Protein AF-K1UH05-F1 (afdb_monomer_lite)

Radius of gyration: 16.34 Å; chains: 1; bounding box: 40×41×42 Å

Structure (mmCIF, N/CA/C/O backbone):
data_AF-K1UH05-F1
#
_entr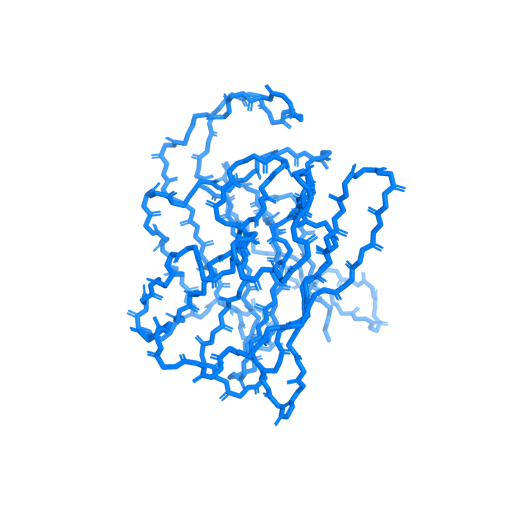y.id   AF-K1UH05-F1
#
loop_
_atom_site.group_PDB
_atom_site.id
_atom_site.type_symbol
_atom_site.label_atom_id
_atom_site.label_alt_id
_atom_site.label_comp_id
_atom_site.label_asym_id
_atom_site.label_entity_id
_atom_site.label_seq_id
_atom_site.pdbx_PDB_ins_code
_atom_site.Cartn_x
_atom_site.Cartn_y
_atom_site.Cartn_z
_atom_site.occupancy
_atom_site.B_iso_or_equiv
_atom_site.auth_seq_id
_atom_site.auth_comp_id
_atom_site.auth_asym_id
_atom_site.auth_atom_id
_atom_site.pdbx_PDB_model_num
ATOM 1 N N . LYS A 1 1 ? -17.523 1.119 8.570 1.00 94.25 1 LYS A N 1
ATOM 2 C CA . LYS A 1 1 ? -16.549 2.231 8.688 1.00 94.25 1 LYS A CA 1
ATOM 3 C C . LYS A 1 1 ? -15.854 2.391 7.352 1.00 94.25 1 LYS A C 1
ATOM 5 O O . LYS A 1 1 ? -15.605 1.377 6.709 1.00 94.25 1 LYS A O 1
ATOM 10 N N . VAL A 1 2 ? -15.580 3.623 6.941 1.00 97.38 2 VAL A N 1
ATOM 11 C CA . VAL A 1 2 ? -14.793 3.919 5.736 1.00 97.38 2 VAL A CA 1
ATOM 12 C C . VAL A 1 2 ? -13.469 4.520 6.182 1.00 97.38 2 VAL A C 1
ATOM 14 O O . VAL A 1 2 ? -13.460 5.431 7.004 1.00 97.38 2 VAL A O 1
ATOM 17 N N . PHE A 1 3 ? -12.367 3.985 5.668 1.00 98.31 3 PHE A N 1
ATOM 18 C CA . PHE A 1 3 ? -11.020 4.483 5.923 1.00 98.31 3 PHE A CA 1
ATOM 19 C C . PHE A 1 3 ? -10.549 5.227 4.684 1.00 98.31 3 PHE A C 1
ATOM 21 O O . PHE A 1 3 ? -10.681 4.706 3.577 1.00 98.31 3 PHE A O 1
ATOM 28 N N . ALA A 1 4 ? -10.013 6.428 4.860 1.00 97.25 4 ALA A N 1
ATOM 29 C CA . ALA A 1 4 ? -9.522 7.221 3.744 1.00 97.25 4 ALA A CA 1
ATOM 30 C C . ALA A 1 4 ? -8.236 7.952 4.112 1.00 97.25 4 ALA A C 1
ATOM 32 O O . ALA A 1 4 ? -8.097 8.493 5.210 1.00 97.25 4 ALA A O 1
ATOM 33 N N . GLY A 1 5 ? -7.310 7.994 3.161 1.00 95.88 5 GLY A N 1
ATOM 34 C CA . GLY A 1 5 ? -6.149 8.859 3.240 1.00 95.88 5 GLY A CA 1
ATOM 35 C C . GLY A 1 5 ? -6.540 10.308 2.951 1.00 95.88 5 GLY A C 1
ATOM 36 O O . GLY A 1 5 ? -7.263 10.581 1.994 1.00 95.88 5 GLY A O 1
ATOM 37 N N . ARG A 1 6 ? -6.072 11.249 3.771 1.00 94.62 6 ARG A N 1
ATOM 38 C CA . ARG A 1 6 ? -6.309 12.686 3.615 1.00 94.62 6 ARG A CA 1
ATOM 39 C C . ARG A 1 6 ? -5.050 13.470 3.974 1.00 94.62 6 ARG A C 1
ATOM 41 O O . ARG A 1 6 ? -4.837 13.807 5.135 1.00 94.62 6 ARG A O 1
ATOM 48 N N . GLY A 1 7 ? -4.237 13.789 2.967 1.00 92.56 7 GLY A N 1
ATOM 49 C CA . GLY A 1 7 ? -3.005 14.558 3.153 1.00 92.56 7 GLY A CA 1
ATOM 50 C C . GLY A 1 7 ? -2.005 13.804 4.027 1.00 92.56 7 GLY A C 1
ATOM 51 O O . GLY A 1 7 ? -1.458 12.795 3.601 1.00 92.56 7 GLY A O 1
ATOM 52 N N . ASN A 1 8 ? -1.789 14.282 5.248 1.00 95.31 8 ASN A N 1
ATOM 53 C CA . ASN A 1 8 ? -0.901 13.693 6.252 1.00 95.31 8 ASN A CA 1
ATOM 54 C C . ASN A 1 8 ? -1.641 12.804 7.275 1.00 95.31 8 ASN A C 1
ATOM 56 O O . ASN A 1 8 ? -1.068 12.424 8.297 1.00 95.31 8 ASN A O 1
ATOM 60 N N . SER A 1 9 ? -2.909 12.469 7.016 1.00 97.81 9 SER A N 1
ATOM 61 C CA . SER A 1 9 ? -3.754 11.728 7.953 1.00 97.81 9 SER A CA 1
ATOM 62 C C . SER A 1 9 ? -4.474 10.540 7.320 1.00 97.81 9 SER A C 1
ATOM 64 O O . SER A 1 9 ? -4.783 10.544 6.130 1.00 97.81 9 SER A O 1
ATOM 66 N N . VAL A 1 10 ? -4.855 9.573 8.152 1.00 98.38 10 VAL A N 1
ATOM 67 C CA . VAL A 1 10 ? -5.954 8.637 7.881 1.00 98.38 10 VAL A CA 1
ATOM 68 C C . VAL A 1 10 ? -7.183 9.110 8.649 1.00 98.38 10 VAL A C 1
ATOM 70 O O . VAL A 1 10 ? -7.112 9.363 9.852 1.00 98.38 10 VAL A O 1
ATOM 73 N N . ILE A 1 11 ? -8.316 9.226 7.963 1.00 98.38 11 ILE A N 1
ATOM 74 C CA . ILE A 1 11 ? -9.614 9.496 8.583 1.00 98.38 11 ILE A CA 1
ATOM 75 C C . ILE A 1 11 ? -10.472 8.237 8.588 1.00 98.38 11 ILE A C 1
ATOM 77 O O . ILE A 1 11 ? -10.423 7.427 7.659 1.00 98.38 11 ILE A O 1
ATOM 81 N N . VAL A 1 12 ? -11.285 8.101 9.632 1.00 98.38 12 VAL A N 1
ATOM 82 C CA . VAL A 1 12 ? -12.304 7.058 9.739 1.00 98.38 12 VAL A CA 1
ATOM 83 C C . VAL A 1 12 ? -13.662 7.727 9.761 1.00 98.38 12 VAL A C 1
ATOM 85 O O . VAL A 1 12 ? -13.923 8.587 10.604 1.00 98.38 12 VAL A O 1
ATOM 88 N N . LEU A 1 13 ? -14.512 7.324 8.827 1.00 98.00 13 LEU A N 1
ATOM 89 C CA . LEU A 1 13 ? -15.871 7.816 8.676 1.00 98.00 13 LEU A CA 1
ATOM 90 C C . LEU A 1 13 ? -16.866 6.763 9.161 1.00 98.00 13 LEU A C 1
ATOM 92 O O . LEU A 1 13 ? -16.708 5.555 8.906 1.00 98.00 13 LEU A O 1
ATOM 96 N N . ASP A 1 14 ? -17.915 7.235 9.820 1.00 97.56 14 ASP A N 1
ATOM 97 C CA . ASP A 1 14 ? -19.138 6.470 9.999 1.00 97.56 14 ASP A CA 1
ATOM 98 C C . ASP A 1 14 ? -20.044 6.666 8.770 1.00 97.56 14 ASP A C 1
ATOM 100 O O . ASP A 1 14 ? -20.583 7.755 8.584 1.00 97.56 14 ASP A O 1
ATOM 104 N N . PRO A 1 15 ? -20.234 5.637 7.925 1.00 96.25 15 PRO A N 1
ATOM 105 C CA . PRO A 1 15 ? -21.044 5.765 6.716 1.00 96.25 15 PRO A CA 1
ATOM 106 C C . PRO A 1 15 ? -22.542 5.954 6.994 1.00 96.25 15 PRO A C 1
ATOM 108 O O . PRO A 1 15 ? -23.286 6.238 6.066 1.00 96.25 15 PRO A O 1
ATOM 111 N N . ALA A 1 16 ? -23.014 5.757 8.231 1.00 97.56 16 ALA A N 1
ATOM 112 C CA . ALA A 1 16 ? -24.410 6.024 8.577 1.00 97.56 16 ALA A CA 1
ATOM 113 C C . ALA A 1 16 ? -24.685 7.518 8.816 1.00 97.56 16 ALA A C 1
ATOM 115 O O . ALA A 1 16 ? -25.831 7.951 8.720 1.00 97.56 16 ALA A O 1
ATOM 116 N N . THR A 1 17 ? -23.651 8.291 9.160 1.00 97.69 17 THR A N 1
ATOM 117 C CA . THR A 1 17 ? -23.771 9.700 9.568 1.00 97.69 17 THR A CA 1
ATOM 118 C C . THR A 1 17 ? -22.903 10.649 8.744 1.00 97.69 17 THR A C 1
ATOM 120 O O . THR A 1 17 ? -22.957 11.857 8.961 1.00 97.69 17 THR A O 1
ATOM 123 N N . ASP A 1 18 ? -22.075 10.113 7.843 1.00 96.38 18 ASP A N 1
ATOM 124 C CA . ASP A 1 18 ? -21.033 10.818 7.087 1.00 96.38 18 ASP A CA 1
ATOM 125 C C . ASP A 1 18 ? -20.018 11.575 7.967 1.00 96.38 18 ASP A C 1
ATOM 127 O O . ASP A 1 18 ? -19.225 12.391 7.489 1.00 96.38 18 ASP A O 1
ATOM 131 N N . ALA A 1 19 ? -20.001 11.290 9.271 1.00 97.94 19 ALA A N 1
ATOM 132 C CA . ALA A 1 19 ? -19.151 11.972 10.229 1.00 97.94 19 ALA A CA 1
ATOM 133 C C . ALA A 1 19 ? -17.748 11.358 10.269 1.00 97.94 19 ALA A C 1
ATOM 135 O O . ALA A 1 19 ? -17.576 10.136 10.297 1.00 97.94 19 ALA A O 1
ATOM 136 N N . VAL A 1 20 ? -16.729 12.217 10.365 1.00 98.06 20 VAL A N 1
ATOM 137 C CA . VAL A 1 20 ? -15.377 11.799 10.758 1.00 98.06 20 VAL A CA 1
ATOM 138 C C . VAL A 1 20 ? -15.404 11.450 12.241 1.00 98.06 20 VAL A C 1
ATOM 140 O O . VAL A 1 20 ? -15.527 12.328 13.090 1.00 98.06 20 VAL A O 1
ATOM 143 N N . ILE A 1 21 ? -15.264 10.164 12.548 1.00 97.75 21 ILE A N 1
ATOM 144 C CA . ILE A 1 21 ? -15.255 9.645 13.922 1.00 97.75 21 ILE A CA 1
ATOM 145 C C . ILE A 1 21 ? -13.840 9.478 14.478 1.00 97.75 21 ILE A C 1
ATOM 147 O O . ILE A 1 21 ? -13.663 9.340 15.687 1.00 97.75 21 ILE A O 1
ATOM 151 N N . LYS A 1 22 ? -12.820 9.486 13.611 1.00 97.69 22 LYS A N 1
ATOM 152 C CA . LYS A 1 22 ? -11.412 9.449 14.018 1.00 97.69 22 LYS A CA 1
ATOM 153 C C . LYS A 1 22 ? -10.508 10.068 12.960 1.00 97.69 22 LYS A C 1
ATOM 155 O O . LYS A 1 22 ? -10.794 10.003 11.766 1.00 97.69 22 LYS A O 1
ATOM 160 N N . THR A 1 23 ? -9.408 10.659 13.407 1.00 98.38 23 THR A N 1
ATOM 161 C CA . THR A 1 23 ? -8.305 11.127 12.563 1.00 98.38 23 THR A CA 1
ATOM 162 C C . THR A 1 23 ? -6.995 10.704 13.217 1.00 98.38 23 THR A C 1
ATOM 164 O O . THR A 1 23 ? -6.792 10.972 14.398 1.00 98.38 23 THR A O 1
ATOM 167 N N . VAL A 1 24 ? -6.127 10.050 12.453 1.00 98.19 24 VAL A N 1
ATOM 168 C CA . VAL A 1 24 ? -4.749 9.722 12.837 1.00 98.19 24 VAL A CA 1
ATOM 169 C C . VAL A 1 24 ? -3.831 10.525 11.928 1.00 98.19 24 VAL A C 1
ATOM 171 O O . VAL A 1 24 ? -3.958 10.417 10.711 1.00 98.19 24 VAL A O 1
ATOM 174 N N . THR A 1 25 ? -2.941 11.338 12.494 1.00 98.31 25 THR A N 1
ATOM 175 C CA . THR A 1 25 ? -2.115 12.296 11.743 1.00 98.31 25 THR A CA 1
ATOM 176 C C . THR A 1 25 ? -0.637 12.057 11.996 1.00 98.31 25 THR A C 1
ATOM 178 O O . THR A 1 25 ? -0.229 11.920 13.146 1.00 98.31 25 THR A O 1
ATOM 181 N N . TYR A 1 26 ? 0.157 12.097 10.927 1.00 97.50 26 TYR A N 1
ATOM 182 C CA . TYR A 1 26 ? 1.614 12.082 10.993 1.00 97.50 26 TYR A CA 1
ATOM 183 C C . TYR A 1 26 ? 2.172 13.292 10.247 1.00 97.50 26 TYR A C 1
ATOM 185 O O . TYR A 1 26 ? 2.177 13.335 9.018 1.00 97.50 26 TYR A O 1
ATOM 193 N N . GLU A 1 27 ? 2.622 14.295 10.999 1.00 95.12 27 GLU A N 1
ATOM 194 C CA . GLU A 1 27 ? 3.099 15.560 10.437 1.00 95.12 27 GLU A CA 1
ATOM 195 C C . GLU A 1 27 ? 4.291 15.389 9.488 1.00 95.12 27 GLU A C 1
ATOM 197 O O . GLU A 1 27 ? 5.105 14.478 9.634 1.00 95.12 27 GLU A O 1
ATOM 202 N N . ASN A 1 28 ? 4.394 16.292 8.508 1.00 93.38 28 ASN A N 1
ATOM 203 C CA . ASN A 1 28 ? 5.441 16.305 7.473 1.00 93.38 28 ASN A CA 1
ATOM 204 C C . ASN A 1 28 ? 5.518 15.040 6.600 1.00 93.38 28 ASN A C 1
ATOM 206 O O . ASN A 1 28 ? 6.521 14.811 5.925 1.00 93.38 28 ASN A O 1
ATOM 210 N N . ARG A 1 29 ? 4.454 14.231 6.586 1.00 94.44 29 ARG A N 1
ATOM 211 C CA . ARG A 1 29 ? 4.305 13.049 5.732 1.00 94.44 29 ARG A CA 1
ATOM 212 C C . ARG A 1 29 ? 3.070 13.174 4.853 1.00 94.44 29 ARG A C 1
ATOM 214 O O . ARG A 1 29 ? 2.202 14.013 5.078 1.00 94.44 29 ARG A O 1
ATOM 221 N N . GLN A 1 30 ? 2.970 12.311 3.853 1.00 94.19 30 GLN A N 1
ATOM 222 C CA . GLN A 1 30 ? 1.757 12.124 3.066 1.00 94.19 30 GLN A CA 1
ATOM 223 C C . GLN A 1 30 ? 1.339 10.664 3.122 1.00 94.19 30 GLN A C 1
ATOM 225 O O . GLN A 1 30 ? 2.163 9.785 2.881 1.00 94.19 30 GLN A O 1
ATOM 230 N N . VAL A 1 31 ? 0.062 10.403 3.384 1.00 96.12 31 VAL A N 1
ATOM 231 C CA . VAL A 1 31 ? -0.511 9.078 3.150 1.00 96.12 31 VAL A CA 1
ATOM 232 C C . VAL A 1 31 ? -0.558 8.840 1.643 1.00 96.12 31 VAL A C 1
ATOM 234 O O . VAL A 1 31 ? -0.986 9.707 0.876 1.00 96.12 31 VAL A O 1
ATOM 237 N N . LYS A 1 32 ? -0.060 7.688 1.207 1.00 94.44 32 LYS A N 1
ATOM 238 C CA . LYS A 1 32 ? 0.016 7.334 -0.210 1.00 94.44 32 LYS A CA 1
ATOM 239 C C . LYS A 1 32 ? -0.947 6.242 -0.586 1.00 94.44 32 LYS A C 1
ATOM 241 O O . LYS A 1 32 ? -1.370 6.235 -1.731 1.00 94.44 32 LYS A O 1
ATOM 246 N N . ASP A 1 33 ? -1.301 5.361 0.340 1.00 96.62 33 ASP A N 1
ATOM 247 C CA . ASP A 1 33 ? -2.295 4.339 0.059 1.00 96.62 33 ASP A CA 1
ATOM 248 C C . ASP A 1 33 ? -2.818 3.648 1.316 1.00 96.62 33 ASP A C 1
ATOM 250 O O . ASP A 1 33 ? -2.230 3.774 2.396 1.00 96.62 33 ASP A O 1
ATOM 254 N N . LEU A 1 34 ? -3.917 2.909 1.155 1.00 97.75 34 LEU A N 1
ATOM 255 C CA . LEU A 1 34 ? -4.491 2.049 2.183 1.00 97.75 34 LEU A CA 1
ATOM 256 C C . LEU A 1 34 ? -4.865 0.687 1.592 1.00 97.75 34 LEU A C 1
ATOM 258 O O . LEU A 1 34 ? -5.482 0.614 0.534 1.00 97.75 34 LEU A O 1
ATOM 262 N N . ALA A 1 35 ? -4.569 -0.390 2.314 1.00 97.69 35 ALA A N 1
ATOM 263 C CA . ALA A 1 35 ? -4.998 -1.739 1.960 1.00 97.69 35 ALA A CA 1
ATOM 264 C C . ALA A 1 35 ? -5.448 -2.502 3.207 1.00 97.69 35 ALA A C 1
ATOM 266 O O . ALA A 1 35 ? -4.905 -2.314 4.294 1.00 97.69 35 ALA A O 1
ATOM 267 N N . LYS A 1 36 ? -6.442 -3.379 3.062 1.00 97.81 36 LYS A N 1
ATOM 268 C CA . LYS A 1 36 ? -6.835 -4.299 4.132 1.00 97.81 36 LYS A CA 1
ATOM 269 C C . LYS A 1 36 ? -5.998 -5.572 4.023 1.00 97.81 36 LYS A C 1
ATOM 271 O O . LYS A 1 36 ? -6.089 -6.249 3.005 1.00 97.81 36 LYS A O 1
ATOM 276 N N . GLY A 1 37 ? -5.207 -5.879 5.047 1.00 97.38 37 GLY A N 1
ATOM 277 C CA . GLY A 1 37 ? -4.398 -7.099 5.098 1.00 97.38 37 GLY A CA 1
ATOM 278 C C . GLY A 1 37 ? -5.239 -8.355 5.326 1.00 97.38 37 GLY A C 1
ATOM 279 O O . GLY A 1 37 ? -6.403 -8.274 5.739 1.00 97.38 37 GLY A O 1
ATOM 280 N N . TYR A 1 38 ? -4.637 -9.528 5.097 1.00 95.12 38 TYR A N 1
ATOM 281 C CA . TYR A 1 38 ? -5.294 -10.827 5.310 1.00 95.12 38 TYR A CA 1
ATOM 282 C C . TYR A 1 38 ? -5.729 -11.027 6.775 1.00 95.12 38 TYR A C 1
ATOM 284 O O . TYR A 1 38 ? -6.701 -11.721 7.062 1.00 95.12 38 TYR A O 1
ATOM 292 N N . ASP A 1 39 ? -5.043 -10.360 7.704 1.00 97.69 39 ASP A N 1
ATOM 293 C CA . ASP A 1 39 ? -5.315 -10.379 9.141 1.00 97.69 39 ASP A CA 1
ATOM 294 C C . ASP A 1 39 ? -6.472 -9.447 9.561 1.00 97.69 39 ASP A C 1
ATOM 296 O O . ASP A 1 39 ? -6.786 -9.310 10.746 1.00 97.69 39 ASP A O 1
ATOM 300 N N . GLY A 1 40 ? -7.108 -8.788 8.589 1.00 97.38 40 GLY A N 1
ATOM 301 C CA . GLY A 1 40 ? -8.253 -7.910 8.781 1.00 97.38 40 GLY A CA 1
ATOM 302 C C . GLY A 1 40 ? -7.916 -6.473 9.179 1.00 97.38 40 GLY A C 1
ATOM 303 O O . GLY A 1 40 ? -8.847 -5.664 9.246 1.00 97.38 40 GLY A O 1
ATOM 304 N N . LYS A 1 41 ? -6.639 -6.139 9.409 1.00 98.56 41 LYS A N 1
ATOM 305 C CA . LYS A 1 41 ? -6.195 -4.773 9.728 1.00 98.56 41 LYS A CA 1
ATOM 306 C C . LYS A 1 41 ? -6.145 -3.898 8.480 1.00 98.56 41 LYS A C 1
ATOM 308 O O . LYS A 1 41 ? -6.045 -4.388 7.355 1.00 98.56 41 LYS A O 1
ATOM 313 N N . ILE A 1 42 ? -6.211 -2.586 8.680 1.00 98.69 42 ILE A N 1
ATOM 314 C CA . ILE A 1 42 ? -6.024 -1.586 7.628 1.00 98.69 42 ILE A CA 1
ATOM 315 C C . ILE A 1 42 ? -4.588 -1.082 7.697 1.00 98.69 42 ILE A C 1
ATOM 317 O O . ILE A 1 42 ? -4.191 -0.484 8.689 1.00 98.69 42 ILE A O 1
ATOM 321 N N . TYR A 1 43 ? -3.822 -1.297 6.640 1.00 98.69 43 TYR A N 1
ATOM 322 C CA . TYR A 1 43 ? -2.458 -0.815 6.500 1.00 98.69 43 TYR A CA 1
ATOM 323 C C . TYR A 1 43 ? -2.472 0.472 5.692 1.00 98.69 43 TYR A C 1
ATOM 325 O O . TYR A 1 43 ? -2.874 0.464 4.531 1.00 98.69 43 TYR A O 1
ATOM 333 N N . ALA A 1 44 ? -2.041 1.568 6.304 1.00 98.56 44 ALA A N 1
ATOM 334 C CA . ALA A 1 44 ? -1.822 2.841 5.640 1.00 98.56 44 ALA A CA 1
ATOM 335 C C . ALA A 1 44 ? -0.323 3.065 5.452 1.00 98.56 44 ALA A C 1
ATOM 337 O O . ALA A 1 44 ? 0.444 2.972 6.413 1.00 98.56 44 ALA A O 1
ATOM 338 N N . ILE A 1 45 ? 0.092 3.370 4.226 1.00 98.31 45 ILE A N 1
ATOM 339 C CA . ILE A 1 45 ? 1.488 3.675 3.914 1.00 98.31 45 ILE A CA 1
ATOM 340 C C . ILE A 1 45 ? 1.675 5.185 3.787 1.00 98.31 45 ILE A C 1
ATOM 342 O O . ILE A 1 45 ? 0.926 5.867 3.083 1.00 98.31 45 ILE A O 1
ATOM 346 N N . PHE A 1 46 ? 2.677 5.708 4.482 1.00 97.56 46 PHE A N 1
ATOM 347 C CA . PHE A 1 46 ? 3.048 7.114 4.492 1.00 97.56 46 PHE A CA 1
ATOM 348 C C . PHE A 1 46 ? 4.442 7.295 3.900 1.00 97.56 46 PHE A C 1
ATOM 350 O O . PHE A 1 46 ? 5.335 6.471 4.111 1.00 97.56 46 PHE A O 1
ATOM 357 N N . THR A 1 47 ? 4.654 8.414 3.209 1.00 95.62 47 THR A N 1
ATOM 358 C CA . THR A 1 47 ? 5.995 8.862 2.816 1.00 95.62 47 THR A CA 1
ATOM 359 C C . THR A 1 47 ? 6.909 8.997 4.035 1.00 95.62 47 THR A C 1
ATOM 361 O O . THR A 1 47 ? 6.447 9.072 5.181 1.00 95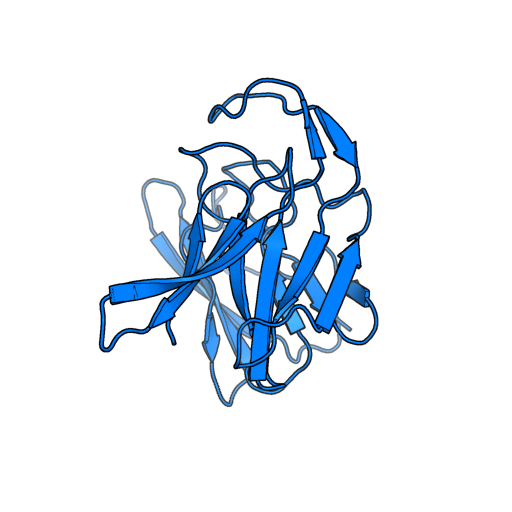.62 47 THR A O 1
ATOM 364 N N . GLY A 1 48 ? 8.214 9.116 3.784 1.00 95.31 48 GLY A N 1
ATOM 365 C CA . GLY A 1 48 ? 9.142 9.661 4.770 1.00 95.31 48 GLY A CA 1
ATOM 366 C C . GLY A 1 48 ? 8.734 11.060 5.225 1.00 95.31 48 GLY A C 1
ATOM 367 O O . GLY A 1 48 ? 7.896 11.698 4.580 1.00 95.31 48 GLY A O 1
ATOM 368 N N . GLU A 1 49 ? 9.317 11.544 6.324 1.00 95.38 49 GLU A N 1
ATOM 369 C CA . GLU A 1 49 ? 9.289 12.991 6.569 1.00 95.38 49 GLU A CA 1
ATOM 370 C C . GLU A 1 49 ? 10.126 13.657 5.486 1.00 95.38 49 GLU A C 1
ATOM 372 O O . GLU A 1 49 ? 11.219 13.175 5.182 1.00 95.38 49 GLU A O 1
ATOM 377 N N . PHE A 1 50 ? 9.621 14.729 4.883 1.00 91.25 50 PHE A N 1
ATOM 378 C CA . PHE A 1 50 ? 10.336 15.413 3.814 1.00 91.25 50 PHE A CA 1
ATOM 379 C C . PHE A 1 50 ? 10.264 16.928 3.930 1.00 91.25 50 PHE A C 1
ATOM 381 O O . PHE A 1 50 ? 9.353 17.506 4.523 1.00 91.25 50 PHE A O 1
ATOM 388 N N . THR A 1 51 ? 11.246 17.566 3.308 1.00 87.94 51 THR A N 1
ATOM 389 C CA . THR A 1 51 ? 11.279 19.005 3.050 1.00 87.94 51 THR A CA 1
ATOM 390 C C . THR A 1 51 ? 11.344 19.247 1.543 1.00 87.94 51 THR A C 1
ATOM 392 O O . THR A 1 51 ? 11.650 18.335 0.770 1.00 87.94 51 THR A O 1
ATOM 395 N N . GLY A 1 52 ? 11.051 20.472 1.110 1.00 78.75 52 GLY A N 1
ATOM 396 C CA . GLY A 1 52 ? 11.033 20.826 -0.310 1.00 78.75 52 GLY A CA 1
ATOM 397 C C . GLY A 1 52 ? 9.649 20.702 -0.948 1.00 78.75 52 GLY A C 1
ATOM 398 O O . GLY A 1 52 ? 8.639 20.502 -0.273 1.00 78.75 52 GLY A O 1
ATOM 399 N N . ASN A 1 53 ? 9.587 20.919 -2.263 1.00 66.19 53 ASN A N 1
ATOM 400 C CA . ASN A 1 53 ? 8.316 21.058 -2.965 1.00 66.19 53 ASN A CA 1
ATOM 401 C C . ASN A 1 53 ? 7.724 19.693 -3.342 1.00 66.19 53 ASN A C 1
ATOM 403 O O . ASN A 1 53 ? 8.401 18.858 -3.930 1.00 66.19 53 ASN A O 1
ATOM 407 N N . SER A 1 54 ? 6.432 19.510 -3.079 1.00 62.25 54 SER A N 1
ATOM 408 C CA . SER A 1 54 ? 5.676 18.283 -3.367 1.00 62.25 54 SER A CA 1
ATOM 409 C C . SER A 1 54 ? 5.025 18.320 -4.766 1.00 62.25 54 SER A C 1
ATOM 411 O O . SER A 1 54 ? 3.863 17.980 -4.955 1.00 62.25 54 SER A O 1
ATOM 413 N N . GLY A 1 55 ? 5.731 18.842 -5.770 1.00 58.53 55 GLY A N 1
ATOM 414 C CA . GLY A 1 55 ? 5.233 18.895 -7.152 1.00 58.53 55 GLY A CA 1
ATOM 415 C C . GLY A 1 55 ? 5.501 17.597 -7.920 1.00 58.53 55 GLY A C 1
ATOM 416 O O . GLY A 1 55 ? 6.369 16.829 -7.524 1.00 58.53 55 GLY A O 1
ATOM 417 N N . MET A 1 56 ? 4.838 17.396 -9.070 1.00 54.47 56 MET A N 1
ATOM 418 C CA . MET A 1 56 ? 5.125 16.282 -10.006 1.00 54.47 56 MET A CA 1
ATOM 419 C C . MET A 1 56 ? 6.609 16.189 -10.419 1.00 54.47 56 MET A C 1
ATOM 421 O O . MET A 1 56 ? 7.063 15.138 -10.850 1.00 54.47 56 MET A O 1
ATOM 425 N N . THR A 1 57 ? 7.348 17.297 -10.311 1.00 56.62 57 THR A N 1
ATOM 426 C CA . THR A 1 57 ? 8.769 17.439 -10.665 1.00 56.62 57 THR A CA 1
ATOM 427 C C . THR A 1 57 ? 9.657 17.768 -9.458 1.00 56.62 57 THR A C 1
ATOM 429 O O . THR A 1 57 ? 10.816 18.145 -9.625 1.00 56.62 57 THR A O 1
ATOM 432 N N . GLY A 1 58 ? 9.106 17.728 -8.241 1.00 57.19 58 GLY A N 1
ATOM 433 C CA . GLY A 1 58 ? 9.784 18.203 -7.040 1.00 57.19 58 GLY A CA 1
ATOM 434 C C . GLY A 1 58 ? 10.802 17.201 -6.504 1.00 57.19 58 GLY A C 1
ATOM 435 O O . GLY A 1 58 ? 10.463 16.051 -6.251 1.00 57.19 58 GLY A O 1
ATOM 436 N N . ALA A 1 59 ? 12.034 17.658 -6.271 1.00 65.25 59 ALA A N 1
ATOM 437 C CA . ALA A 1 59 ? 13.032 16.921 -5.502 1.00 65.25 59 ALA A CA 1
ATOM 438 C C . ALA A 1 59 ? 12.712 17.066 -4.005 1.00 65.25 59 ALA A C 1
ATOM 440 O O . ALA A 1 59 ? 13.170 18.004 -3.349 1.00 65.25 59 ALA A O 1
ATOM 441 N N . ALA A 1 60 ? 11.859 16.188 -3.479 1.00 79.62 60 ALA A N 1
ATOM 442 C CA . ALA A 1 60 ? 11.677 16.074 -2.039 1.00 79.62 60 ALA A CA 1
ATOM 443 C C . ALA A 1 60 ? 12.967 15.525 -1.417 1.00 79.62 60 ALA A C 1
ATOM 445 O O . ALA A 1 60 ? 13.568 14.588 -1.938 1.00 79.62 60 ALA A O 1
ATOM 446 N N . SER A 1 61 ? 13.400 16.108 -0.303 1.00 87.38 61 SER A N 1
ATOM 447 C CA . SER A 1 61 ? 14.508 15.565 0.485 1.00 87.38 61 SER A CA 1
ATOM 448 C C . SER A 1 61 ? 13.941 14.898 1.724 1.00 87.38 61 SER A C 1
ATOM 450 O O . SER A 1 61 ? 13.371 15.580 2.583 1.00 87.38 61 SER A O 1
ATOM 452 N N . PHE A 1 62 ? 14.080 13.576 1.798 1.00 91.56 62 PHE A N 1
ATOM 453 C CA . PHE A 1 62 ? 13.623 12.792 2.936 1.00 91.56 62 PHE A CA 1
ATOM 454 C C . PHE A 1 62 ? 14.582 12.929 4.116 1.00 91.56 62 PHE A C 1
ATOM 456 O O . PHE A 1 62 ? 15.794 12.792 3.982 1.00 91.56 62 PHE A O 1
ATOM 463 N N . THR A 1 63 ? 14.024 13.222 5.285 1.00 93.81 63 THR A N 1
ATOM 464 C CA . THR A 1 63 ? 14.752 13.356 6.554 1.00 93.81 63 THR A CA 1
ATOM 465 C C . THR A 1 63 ? 14.475 12.196 7.502 1.00 93.81 63 THR A C 1
ATOM 467 O O . THR A 1 63 ? 15.230 11.994 8.452 1.00 93.81 63 THR A O 1
ATOM 470 N N . LYS A 1 64 ? 13.405 11.428 7.255 1.00 96.38 64 LYS A N 1
ATOM 471 C CA . LYS A 1 64 ? 13.098 10.175 7.954 1.00 96.38 64 LYS A CA 1
ATOM 472 C C . LYS A 1 64 ? 12.543 9.129 6.991 1.00 96.38 64 LYS A C 1
ATOM 474 O O . LYS A 1 64 ? 11.911 9.516 6.007 1.00 96.38 64 LYS A O 1
ATOM 479 N N . PRO A 1 65 ? 12.678 7.830 7.311 1.00 97.69 65 PRO A N 1
ATOM 480 C CA . PRO A 1 65 ? 12.163 6.760 6.465 1.00 97.69 65 PRO A CA 1
ATOM 481 C C . PRO A 1 65 ? 10.645 6.826 6.291 1.00 97.69 65 PRO A C 1
ATOM 483 O O . PRO A 1 65 ? 9.934 7.317 7.178 1.00 97.69 65 PRO A O 1
ATOM 486 N N . ALA A 1 66 ? 10.145 6.290 5.173 1.00 97.62 66 ALA A N 1
ATOM 487 C CA . ALA A 1 66 ? 8.726 5.988 4.984 1.00 97.62 66 ALA A CA 1
ATOM 488 C C . ALA A 1 66 ? 8.200 5.054 6.082 1.00 97.62 66 ALA A C 1
ATOM 490 O O . ALA A 1 66 ? 8.979 4.408 6.782 1.00 97.62 66 ALA A O 1
ATOM 491 N N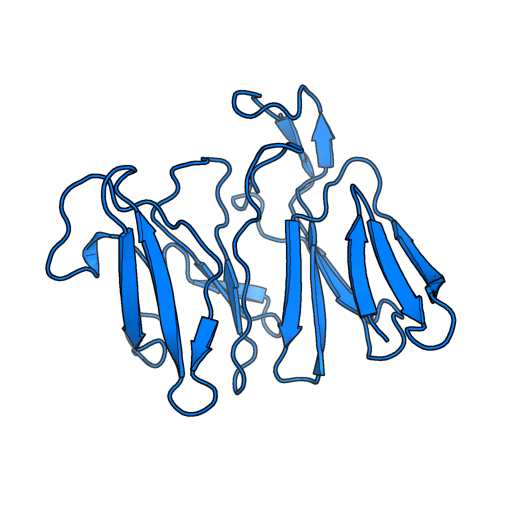 . MET A 1 67 ? 6.882 4.993 6.269 1.00 98.12 67 MET A N 1
ATOM 492 C CA . MET A 1 67 ? 6.307 4.164 7.330 1.00 98.12 67 MET A CA 1
ATOM 493 C C . MET A 1 67 ? 4.995 3.504 6.932 1.00 98.12 67 MET A C 1
ATOM 495 O O . MET A 1 67 ? 4.235 4.030 6.120 1.00 98.12 67 MET A O 1
ATOM 499 N N . ILE A 1 68 ? 4.716 2.370 7.563 1.00 98.56 68 ILE A N 1
ATOM 500 C CA . ILE A 1 68 ? 3.428 1.687 7.521 1.00 98.56 68 ILE A CA 1
ATOM 501 C C . ILE A 1 68 ? 2.794 1.773 8.905 1.00 98.56 68 ILE A C 1
ATOM 503 O O . ILE A 1 68 ? 3.439 1.521 9.924 1.00 98.56 68 ILE A O 1
ATOM 507 N N . VAL A 1 69 ? 1.516 2.127 8.926 1.00 98.69 69 VAL A N 1
ATOM 508 C CA . VAL A 1 69 ? 0.683 2.203 10.125 1.00 98.69 69 VAL A CA 1
ATOM 509 C C . VAL A 1 69 ? -0.434 1.186 9.970 1.00 98.69 69 VAL A C 1
ATOM 511 O O . VAL A 1 69 ? -1.186 1.250 8.996 1.00 98.69 69 VAL A O 1
ATOM 514 N N . ALA A 1 70 ? -0.553 0.255 10.913 1.00 98.69 70 ALA A N 1
ATOM 515 C CA . ALA A 1 70 ? -1.675 -0.672 10.949 1.00 98.69 70 ALA A CA 1
ATOM 516 C C . ALA A 1 70 ? -2.742 -0.150 11.910 1.00 98.69 70 ALA A C 1
ATOM 518 O O . ALA A 1 70 ? -2.456 0.170 13.068 1.00 98.69 70 ALA A O 1
ATOM 519 N N . LEU A 1 71 ? -3.978 -0.099 11.427 1.00 98.69 71 LEU A N 1
ATOM 520 C CA . LEU A 1 71 ? -5.160 0.232 12.200 1.00 98.69 71 LEU A CA 1
ATOM 521 C C . LEU A 1 71 ? -6.045 -1.006 12.346 1.00 98.69 71 LEU A C 1
ATOM 523 O O . LEU A 1 71 ? -6.210 -1.784 11.402 1.00 98.69 71 LEU A O 1
ATOM 527 N N . ASP A 1 72 ? -6.643 -1.186 13.516 1.00 98.00 72 ASP A N 1
ATOM 528 C CA . ASP A 1 72 ? -7.668 -2.208 13.705 1.00 98.00 72 ASP A CA 1
ATOM 529 C C . ASP A 1 72 ? -8.992 -1.825 13.010 1.00 98.00 72 ASP A C 1
ATOM 531 O O . ASP A 1 72 ? -9.153 -0.749 12.425 1.00 98.00 72 ASP A O 1
ATOM 535 N N . ALA A 1 73 ? -9.994 -2.702 13.106 1.00 95.81 73 ALA A N 1
ATOM 536 C CA . ALA A 1 73 ? -11.323 -2.442 12.551 1.00 95.81 73 ALA A CA 1
ATOM 537 C C . ALA A 1 73 ? -12.017 -1.212 13.169 1.00 95.81 73 ALA A C 1
ATOM 539 O O . ALA A 1 73 ? -12.997 -0.714 12.607 1.00 95.81 73 ALA A O 1
ATOM 540 N N . ASN A 1 74 ? -11.540 -0.713 14.314 1.00 95.06 74 ASN A N 1
ATOM 541 C CA . ASN A 1 74 ? -12.045 0.488 14.958 1.00 95.06 74 ASN A CA 1
ATOM 542 C C . ASN A 1 74 ? -11.328 1.773 14.560 1.00 95.06 74 ASN A C 1
ATOM 544 O O . ASN A 1 74 ? -11.875 2.850 14.814 1.00 95.06 74 ASN A O 1
ATOM 548 N N . GLY A 1 75 ? -10.193 1.658 13.877 1.00 96.50 75 GLY A N 1
ATOM 549 C CA . GLY A 1 75 ? -9.314 2.772 13.566 1.00 96.50 75 GLY A CA 1
ATOM 550 C C . GLY A 1 75 ? -8.314 3.085 14.666 1.00 96.50 75 GLY A C 1
ATOM 551 O O . GLY A 1 75 ? -7.714 4.154 14.624 1.00 96.50 75 GLY A O 1
ATOM 552 N N . GLU A 1 76 ? -8.138 2.204 15.648 1.00 98.12 76 GLU A N 1
ATOM 553 C CA . GLU A 1 76 ? -7.048 2.336 16.608 1.00 98.12 76 GLU A CA 1
ATOM 554 C C . GLU A 1 76 ? -5.736 1.916 15.961 1.00 98.12 76 GLU A C 1
ATOM 556 O O . GLU A 1 76 ? -5.667 0.882 15.296 1.00 98.12 76 GLU A O 1
ATOM 561 N N . VAL A 1 77 ? -4.693 2.716 16.168 1.00 98.62 77 VAL A N 1
ATOM 562 C CA . VAL A 1 77 ? -3.340 2.370 15.735 1.00 98.62 77 VAL A CA 1
ATOM 563 C C . VAL A 1 77 ? -2.845 1.215 16.596 1.00 98.62 77 VAL A C 1
ATOM 565 O O . VAL A 1 77 ? -2.763 1.335 17.817 1.00 98.62 77 VAL A O 1
ATOM 568 N N . VAL A 1 78 ? -2.519 0.096 15.954 1.00 98.44 78 VAL A N 1
ATOM 569 C CA . VAL A 1 78 ? -2.017 -1.112 16.626 1.00 98.44 78 VAL A CA 1
ATOM 570 C C . VAL A 1 78 ? -0.554 -1.399 16.311 1.00 98.44 78 VAL A C 1
ATOM 572 O O . VAL A 1 78 ? 0.093 -2.124 17.063 1.00 98.44 78 VAL A O 1
ATOM 575 N N . SER A 1 79 ? -0.010 -0.818 15.239 1.00 98.25 79 SER A N 1
ATOM 576 C CA . SER A 1 79 ? 1.430 -0.826 14.984 1.00 98.25 79 SER A CA 1
ATOM 577 C C . SER A 1 79 ? 1.864 0.338 14.102 1.00 98.25 79 SER A C 1
ATOM 579 O O . SER A 1 79 ? 1.136 0.775 13.211 1.00 98.25 79 SER A O 1
ATOM 581 N N . GLU A 1 80 ? 3.100 0.774 14.313 1.00 98.50 80 GLU A N 1
ATOM 582 C CA . GLU A 1 80 ? 3.811 1.736 13.477 1.00 98.50 80 GLU A CA 1
ATOM 583 C C . GLU A 1 80 ? 5.168 1.133 13.127 1.00 98.50 80 GLU A C 1
ATOM 585 O O . GLU A 1 80 ? 5.873 0.613 13.994 1.00 98.50 80 GLU A O 1
ATOM 590 N N . THR A 1 81 ? 5.536 1.142 11.851 1.00 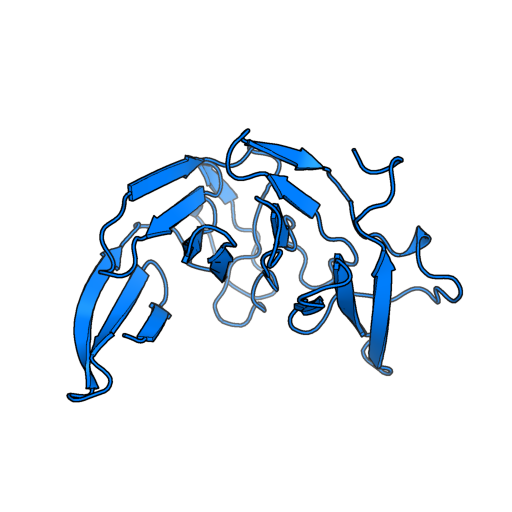98.19 81 THR A N 1
ATOM 591 C CA . THR A 1 81 ? 6.774 0.510 11.392 1.00 98.19 81 THR A CA 1
ATOM 592 C C . THR A 1 81 ? 7.445 1.387 10.356 1.00 98.19 81 THR A C 1
ATOM 594 O O . THR A 1 81 ? 6.871 1.670 9.306 1.00 98.19 81 THR A O 1
ATOM 597 N N . ASN A 1 82 ? 8.674 1.812 10.650 1.00 98.38 82 ASN A N 1
ATOM 598 C CA . ASN A 1 82 ? 9.518 2.461 9.657 1.00 98.38 82 ASN A CA 1
ATOM 599 C C . ASN A 1 82 ? 9.957 1.427 8.621 1.00 98.38 82 ASN A C 1
ATOM 601 O O . ASN A 1 82 ? 10.373 0.319 8.962 1.00 98.38 82 ASN A O 1
ATOM 605 N N . LEU A 1 83 ? 9.867 1.814 7.359 1.00 98.25 83 LEU A N 1
ATOM 606 C CA . LEU A 1 83 ? 10.394 1.059 6.239 1.00 98.25 83 LEU A CA 1
ATOM 607 C C . LEU A 1 83 ? 11.903 1.317 6.086 1.00 98.25 83 LEU A C 1
ATOM 609 O O . LEU A 1 83 ? 12.406 2.306 6.624 1.00 98.25 83 LEU A O 1
ATOM 613 N N . PRO A 1 84 ? 12.640 0.451 5.367 1.00 97.06 84 PRO A N 1
ATOM 614 C CA . PRO A 1 84 ? 14.038 0.714 5.037 1.00 97.06 84 PRO A CA 1
ATOM 615 C C . PRO A 1 84 ? 14.220 2.059 4.320 1.00 97.06 84 PRO A C 1
ATOM 617 O O . PRO A 1 84 ? 13.368 2.464 3.532 1.00 97.06 84 PRO A O 1
ATOM 620 N N . GLU A 1 85 ? 15.346 2.732 4.567 1.00 94.94 85 GLU A N 1
ATOM 621 C CA . GLU A 1 85 ? 15.649 4.070 4.028 1.00 94.94 85 GLU A CA 1
ATOM 622 C C . GLU A 1 85 ? 15.674 4.127 2.495 1.00 94.94 85 GLU A C 1
ATOM 624 O O . GLU A 1 85 ? 15.429 5.179 1.920 1.00 94.94 85 GLU A O 1
ATOM 629 N N . GLN A 1 86 ? 15.909 2.993 1.828 1.00 93.81 86 GLN A N 1
ATOM 630 C CA . GLN A 1 86 ? 15.869 2.878 0.369 1.00 93.81 86 GLN A CA 1
ATOM 631 C C . GLN A 1 86 ? 14.451 3.038 -0.209 1.00 93.81 86 GLN A C 1
ATOM 633 O O . GLN A 1 86 ? 14.305 3.215 -1.417 1.00 93.81 86 GLN A O 1
ATOM 638 N N . ILE A 1 87 ? 13.406 2.948 0.625 1.00 94.88 87 ILE A N 1
ATOM 639 C CA . ILE A 1 87 ? 12.020 3.174 0.209 1.00 94.88 87 ILE A CA 1
ATOM 640 C C . ILE A 1 87 ? 11.702 4.662 0.311 1.00 94.88 87 ILE A C 1
ATOM 642 O O . ILE A 1 87 ? 11.338 5.184 1.368 1.00 94.88 87 ILE A O 1
ATOM 646 N N . GLU A 1 88 ? 11.758 5.328 -0.834 1.00 92.25 88 GLU A N 1
ATOM 647 C CA . GLU A 1 88 ? 11.443 6.741 -0.972 1.00 92.25 88 GLU A CA 1
ATOM 648 C C . GLU A 1 88 ? 10.179 6.898 -1.816 1.00 92.25 88 GLU A C 1
ATOM 650 O O . GLU A 1 88 ? 10.194 6.780 -3.038 1.00 92.25 88 GLU A O 1
ATOM 655 N N . LEU A 1 89 ? 9.043 7.129 -1.160 1.00 92.62 89 LEU A N 1
ATOM 656 C CA . LEU A 1 89 ? 7.747 7.159 -1.838 1.00 92.62 89 LEU A CA 1
ATOM 657 C C . LEU A 1 89 ? 7.504 8.503 -2.521 1.00 92.62 89 LEU A C 1
ATOM 659 O O . LEU A 1 89 ? 7.689 9.555 -1.912 1.00 92.62 89 LEU A O 1
ATOM 663 N N . ARG A 1 90 ? 6.977 8.472 -3.747 1.00 88.44 90 ARG A N 1
ATOM 664 C CA . ARG A 1 90 ? 6.564 9.666 -4.503 1.00 88.44 90 ARG A CA 1
ATOM 665 C C . ARG A 1 90 ? 5.788 10.669 -3.648 1.00 88.44 90 ARG A C 1
ATOM 667 O O . ARG A 1 90 ? 4.783 10.326 -3.023 1.00 88.44 90 ARG A O 1
ATOM 674 N N . THR A 1 91 ? 6.205 11.931 -3.650 1.00 86.81 91 THR A N 1
ATOM 675 C CA . THR A 1 91 ? 5.504 13.014 -2.943 1.00 86.81 91 THR A CA 1
ATOM 676 C C . THR A 1 91 ? 4.652 13.829 -3.910 1.00 86.81 91 THR A C 1
ATOM 678 O O . THR A 1 91 ? 4.803 13.745 -5.127 1.00 86.81 91 THR A O 1
ATOM 681 N N . GLY A 1 92 ? 3.701 14.580 -3.364 1.00 81.38 92 GLY A N 1
ATOM 682 C CA . GLY A 1 92 ? 2.875 15.512 -4.118 1.00 81.38 92 GLY A CA 1
ATOM 683 C C . GLY A 1 92 ? 1.431 15.116 -4.308 1.00 81.38 92 GLY A C 1
ATOM 684 O O . GLY A 1 92 ? 1.082 13.938 -4.272 1.00 81.38 92 GLY A O 1
ATOM 685 N N . THR A 1 93 ? 0.593 16.139 -4.471 1.00 74.38 93 THR A N 1
ATOM 686 C CA . THR A 1 93 ? -0.867 16.013 -4.590 1.00 74.38 93 THR A CA 1
ATOM 687 C C . THR A 1 93 ? -1.310 15.543 -5.971 1.00 74.38 93 THR A C 1
ATOM 689 O O . THR A 1 93 ? -2.311 14.847 -6.074 1.00 74.38 93 THR A O 1
ATOM 692 N N . ALA A 1 94 ? -0.568 15.907 -7.022 1.00 76.25 94 ALA A N 1
ATOM 693 C CA . ALA A 1 94 ? -0.820 15.464 -8.395 1.00 76.25 94 ALA A CA 1
ATOM 694 C C . ALA A 1 94 ? -0.110 14.143 -8.743 1.00 76.25 94 ALA A C 1
ATOM 696 O O . ALA A 1 94 ? -0.394 13.543 -9.778 1.00 76.25 94 ALA A O 1
ATOM 697 N N . SER A 1 95 ? 0.819 13.696 -7.894 1.00 78.06 95 SER A N 1
ATOM 698 C CA . SER A 1 95 ? 1.502 12.419 -8.075 1.00 78.06 95 SER A CA 1
ATOM 699 C C . SER A 1 95 ? 0.533 11.277 -7.757 1.00 78.06 95 SER A C 1
ATOM 701 O O . SER A 1 95 ? -0.149 11.347 -6.730 1.00 78.06 95 SER A O 1
ATOM 703 N N . PRO A 1 96 ? 0.470 10.215 -8.584 1.00 79.75 96 PRO A N 1
ATOM 704 C CA . PRO A 1 96 ? -0.347 9.047 -8.289 1.00 79.75 96 PRO A CA 1
ATOM 705 C C . PRO A 1 96 ? -0.003 8.444 -6.923 1.00 79.75 96 PRO A C 1
ATOM 707 O O . PRO A 1 96 ? 1.070 8.689 -6.364 1.00 79.75 96 PRO A O 1
ATOM 710 N N . THR A 1 97 ? -0.891 7.603 -6.401 1.00 87.75 97 THR A N 1
ATOM 711 C CA . THR A 1 97 ? -0.581 6.758 -5.243 1.00 87.75 97 THR A CA 1
ATOM 712 C C . THR A 1 97 ? 0.539 5.763 -5.573 1.00 87.75 97 THR A C 1
ATOM 714 O O . THR A 1 97 ? 1.029 5.680 -6.708 1.00 87.75 97 THR A O 1
ATOM 717 N N . VAL A 1 98 ? 0.975 5.009 -4.564 1.00 94.06 98 VAL A N 1
ATOM 718 C CA . VAL A 1 98 ? 1.957 3.918 -4.724 1.00 94.06 98 VAL A CA 1
ATOM 719 C C . VAL A 1 98 ? 1.301 2.595 -5.131 1.00 94.06 98 VAL A C 1
ATOM 721 O O . VAL A 1 98 ? 1.976 1.568 -5.184 1.00 94.06 98 VAL A O 1
ATOM 724 N N . GLN A 1 99 ? -0.001 2.649 -5.443 1.00 94.44 99 GLN A N 1
ATOM 725 C CA . GLN A 1 99 ? -0.797 1.583 -6.053 1.00 94.44 99 GLN A CA 1
ATOM 726 C C . GLN A 1 99 ? -0.795 0.312 -5.203 1.00 94.44 99 GLN A C 1
ATOM 728 O O . GLN A 1 99 ? -0.706 -0.804 -5.713 1.00 94.44 99 GLN A O 1
ATOM 733 N N . MET A 1 100 ? -0.861 0.504 -3.887 1.00 97.19 100 MET A N 1
ATOM 734 C CA . MET A 1 100 ? -0.708 -0.559 -2.913 1.00 97.19 100 MET A CA 1
ATOM 735 C C . MET A 1 100 ? -1.883 -1.530 -2.973 1.00 97.19 100 MET A C 1
ATOM 737 O O . MET A 1 100 ? -3.042 -1.126 -3.048 1.00 97.19 100 MET A O 1
ATOM 741 N N . CYS A 1 101 ? -1.589 -2.816 -2.833 1.00 97.19 101 CYS A N 1
ATOM 742 C CA . CYS A 1 101 ? -2.591 -3.830 -2.533 1.00 97.19 101 CYS A CA 1
ATOM 743 C C . CYS A 1 101 ? -2.047 -4.844 -1.524 1.00 97.19 101 CYS A C 1
ATOM 745 O O . CYS A 1 101 ? -0.850 -4.871 -1.234 1.00 97.19 101 CYS A O 1
ATOM 747 N N . ALA A 1 102 ? -2.935 -5.664 -0.971 1.00 97.12 102 ALA A N 1
ATOM 748 C CA . ALA A 1 102 ? -2.587 -6.720 -0.031 1.00 97.12 102 ALA A CA 1
ATOM 749 C C . ALA A 1 102 ? -2.960 -8.090 -0.602 1.00 97.12 102 ALA A C 1
ATOM 751 O O . ALA A 1 102 ? -3.936 -8.214 -1.345 1.00 97.12 102 ALA A O 1
ATOM 752 N N . SER A 1 103 ? -2.205 -9.117 -0.218 1.00 95.31 103 SER A N 1
ATOM 753 C CA . SER A 1 103 ? -2.641 -10.502 -0.400 1.00 95.31 103 SER A CA 1
ATOM 754 C C . SER A 1 103 ? -3.873 -10.790 0.465 1.00 95.31 103 SER A C 1
ATOM 756 O O . SER A 1 103 ? -4.014 -10.276 1.577 1.00 95.31 103 SER A O 1
ATOM 758 N N . PHE A 1 104 ? -4.764 -11.638 -0.052 1.00 93.75 104 PHE A N 1
ATOM 759 C CA . PHE A 1 104 ? -5.934 -12.118 0.683 1.00 93.75 104 PHE A CA 1
ATOM 760 C C . PHE A 1 104 ? -5.599 -13.259 1.643 1.00 93.75 104 PHE A C 1
ATOM 762 O O . PHE A 1 104 ? -6.391 -13.541 2.542 1.00 93.75 104 PHE A O 1
ATOM 769 N N . THR A 1 105 ? -4.460 -13.927 1.449 1.00 92.62 105 THR A N 1
ATOM 770 C CA . THR A 1 105 ? -4.127 -15.163 2.169 1.00 92.62 105 THR A CA 1
ATOM 771 C C . THR A 1 105 ? -2.768 -15.135 2.864 1.00 92.62 105 THR A C 1
ATOM 773 O O . THR A 1 105 ? -2.488 -16.028 3.659 1.00 92.62 105 THR A O 1
ATOM 776 N N . GLN A 1 106 ? -1.933 -14.129 2.594 1.00 94.00 106 GLN A N 1
ATOM 777 C CA . GLN A 1 106 ? -0.566 -14.021 3.106 1.00 94.00 106 GLN A CA 1
ATOM 778 C C . GLN A 1 106 ? -0.284 -12.631 3.705 1.00 94.00 106 GLN A C 1
ATOM 780 O O . GLN A 1 106 ? -0.902 -11.652 3.277 1.00 94.00 106 GLN A O 1
ATOM 785 N N . PRO A 1 107 ? 0.694 -12.502 4.627 1.00 96.06 107 PRO A N 1
ATOM 786 C CA . PRO A 1 107 ? 1.137 -11.242 5.251 1.00 96.06 107 PRO A CA 1
ATOM 787 C C . PRO A 1 107 ? 1.850 -10.265 4.302 1.00 96.06 107 PRO A C 1
ATOM 789 O O . PRO A 1 107 ? 2.841 -9.645 4.680 1.00 96.06 107 PRO A O 1
ATOM 792 N N . HIS A 1 108 ? 1.392 -10.124 3.059 1.00 96.06 108 HIS A N 1
ATOM 793 C CA . HIS A 1 108 ? 2.089 -9.379 2.016 1.00 96.06 108 HIS A CA 1
ATOM 794 C C . HIS A 1 108 ? 1.339 -8.124 1.580 1.00 96.06 108 HIS A C 1
ATOM 796 O O . HIS A 1 108 ? 0.148 -8.169 1.268 1.00 96.06 108 HIS A O 1
ATOM 802 N N . LEU A 1 109 ? 2.084 -7.023 1.489 1.00 97.56 109 LEU A N 1
ATOM 803 C CA . LEU A 1 109 ? 1.714 -5.813 0.762 1.00 97.56 109 LEU A CA 1
ATOM 804 C C . LEU A 1 109 ? 2.560 -5.713 -0.505 1.00 97.56 109 LEU A C 1
ATOM 806 O O . LEU A 1 109 ? 3.760 -5.980 -0.470 1.00 97.56 109 LEU A O 1
ATOM 810 N N . TYR A 1 110 ? 1.943 -5.285 -1.598 1.00 97.06 110 TYR A N 1
ATOM 811 C CA . TYR A 1 110 ? 2.609 -4.981 -2.861 1.00 97.06 110 TYR A CA 1
ATOM 812 C C . TYR A 1 110 ? 2.456 -3.496 -3.132 1.00 97.06 110 TYR A C 1
ATOM 814 O O . TYR A 1 110 ? 1.333 -3.002 -3.074 1.00 97.06 110 TYR A O 1
ATOM 822 N N . PHE A 1 111 ? 3.543 -2.780 -3.407 1.00 97.00 111 PHE A N 1
ATOM 823 C CA . PHE A 1 111 ? 3.496 -1.344 -3.702 1.00 97.00 111 PHE A CA 1
ATOM 824 C C . PHE A 1 111 ? 4.739 -0.875 -4.460 1.00 97.00 111 PHE A C 1
ATOM 826 O O . PHE A 1 111 ? 5.782 -1.531 -4.462 1.00 97.00 111 PHE A O 1
ATOM 833 N N . ILE A 1 112 ? 4.637 0.298 -5.080 1.00 95.50 112 ILE A N 1
ATOM 834 C CA . ILE A 1 112 ? 5.778 1.002 -5.667 1.00 95.50 112 ILE A CA 1
ATOM 835 C C . ILE A 1 112 ? 6.543 1.722 -4.559 1.00 95.50 112 ILE A C 1
ATOM 837 O O . ILE A 1 112 ? 6.028 2.657 -3.948 1.00 95.50 112 ILE A O 1
ATOM 841 N N . GLY A 1 113 ? 7.792 1.327 -4.318 1.00 94.06 113 GLY A N 1
ATOM 842 C CA . GLY A 1 113 ? 8.638 1.948 -3.293 1.00 94.06 113 GLY A CA 1
ATOM 843 C C . GLY A 1 113 ? 9.592 3.032 -3.796 1.00 94.06 113 GLY A C 1
ATOM 844 O O . GLY A 1 113 ? 10.587 3.294 -3.128 1.00 94.06 113 GLY A O 1
ATOM 845 N N . LYS A 1 114 ? 9.324 3.617 -4.971 1.00 90.25 114 LYS A N 1
ATOM 846 C CA . LYS A 1 114 ? 10.173 4.628 -5.624 1.00 90.25 114 LYS A CA 1
ATOM 847 C C . LYS A 1 114 ? 9.461 5.975 -5.778 1.00 90.25 114 LYS A C 1
ATOM 849 O O . LYS A 1 114 ? 8.224 6.055 -5.801 1.00 90.25 114 LYS A O 1
ATOM 854 N N . GLN A 1 115 ? 10.258 7.035 -5.922 1.00 87.00 115 GLN A N 1
ATOM 855 C CA . GLN A 1 115 ? 9.756 8.398 -6.097 1.00 87.00 115 GLN A CA 1
ATOM 856 C C . GLN A 1 115 ? 9.229 8.647 -7.511 1.00 87.00 115 GLN A C 1
ATOM 858 O O . GLN A 1 115 ? 8.341 9.479 -7.703 1.00 87.00 115 GLN A O 1
ATOM 863 N N . ASP A 1 116 ? 9.765 7.924 -8.493 1.00 84.94 116 ASP A N 1
ATOM 864 C CA . ASP A 1 116 ? 9.511 8.183 -9.903 1.00 84.94 116 ASP A CA 1
ATOM 865 C C . ASP A 1 116 ? 8.046 7.958 -10.257 1.00 84.94 116 ASP A C 1
ATOM 867 O O . ASP A 1 116 ? 7.468 6.910 -9.958 1.00 84.94 116 ASP A O 1
ATOM 871 N N . PHE A 1 117 ? 7.450 8.924 -10.957 1.00 82.94 117 PHE A N 1
ATOM 872 C CA . PHE A 1 117 ? 6.128 8.759 -11.563 1.00 82.94 117 PHE A CA 1
ATOM 873 C C . PHE A 1 117 ? 6.117 7.557 -12.520 1.00 82.94 117 PHE A C 1
ATOM 875 O O . PHE A 1 117 ? 5.176 6.767 -12.517 1.00 82.94 117 PHE A O 1
ATOM 882 N N . SER A 1 118 ? 7.197 7.397 -13.287 1.00 85.50 118 SER A N 1
ATOM 883 C CA . SER A 1 118 ? 7.389 6.361 -14.302 1.00 85.50 118 SER A CA 1
ATOM 884 C C . SER A 1 118 ? 7.985 5.060 -13.758 1.00 85.50 118 SER A C 1
ATOM 886 O O . SER A 1 118 ? 8.664 4.346 -14.493 1.00 85.50 118 SER A O 1
ATOM 888 N N . ALA A 1 119 ? 7.794 4.758 -12.473 1.00 88.38 119 ALA A N 1
ATOM 889 C CA . ALA A 1 119 ? 8.241 3.485 -11.919 1.00 88.38 119 ALA A CA 1
ATOM 890 C C . ALA A 1 119 ? 7.555 2.314 -12.649 1.00 88.38 119 ALA A C 1
ATOM 892 O O . ALA A 1 119 ? 6.333 2.291 -12.796 1.00 88.38 119 ALA A O 1
ATOM 893 N N . TYR A 1 120 ? 8.350 1.347 -13.097 1.00 88.81 120 TYR A N 1
ATOM 894 C CA . TYR A 1 120 ? 7.915 0.141 -13.818 1.00 88.81 120 TYR A CA 1
ATOM 895 C C . TYR A 1 120 ? 8.056 -1.128 -12.961 1.00 88.81 120 TYR A C 1
ATOM 897 O O . TYR A 1 120 ? 7.986 -2.253 -13.456 1.00 88.81 120 TYR A O 1
ATOM 905 N N . GLU A 1 121 ? 8.268 -0.937 -11.662 1.00 90.69 121 GLU A N 1
ATOM 906 C CA . GLU A 1 121 ? 8.617 -1.984 -10.717 1.00 90.69 121 GLU A CA 1
ATOM 907 C C . GLU A 1 121 ? 7.930 -1.775 -9.365 1.00 90.69 121 GLU A C 1
ATOM 909 O O . GLU A 1 121 ? 7.708 -0.645 -8.914 1.00 90.69 121 GLU A O 1
ATOM 914 N N . ALA A 1 122 ? 7.573 -2.887 -8.729 1.00 94.06 122 ALA A N 1
ATOM 915 C CA . ALA A 1 122 ? 6.917 -2.927 -7.430 1.00 94.06 122 ALA A CA 1
ATOM 916 C C . ALA A 1 122 ? 7.573 -3.982 -6.539 1.00 94.06 122 ALA A C 1
ATOM 918 O O . ALA A 1 122 ? 8.064 -5.006 -7.011 1.00 94.06 122 ALA A O 1
ATOM 919 N N . MET A 1 123 ? 7.557 -3.739 -5.233 1.00 95.12 123 MET A N 1
ATOM 920 C CA . MET A 1 123 ? 8.117 -4.640 -4.227 1.00 95.12 123 MET A CA 1
ATOM 921 C C . MET A 1 123 ? 7.022 -5.403 -3.493 1.00 95.12 123 MET A C 1
ATOM 923 O O . MET A 1 123 ? 5.862 -4.988 -3.481 1.00 95.12 123 MET A O 1
ATOM 927 N N . ARG A 1 124 ? 7.419 -6.489 -2.827 1.00 95.69 124 ARG A N 1
ATOM 928 C CA . ARG A 1 124 ? 6.583 -7.218 -1.870 1.00 95.69 124 ARG A CA 1
ATOM 929 C C . ARG A 1 124 ? 7.154 -7.042 -0.468 1.00 95.69 124 ARG A C 1
ATOM 931 O O . ARG A 1 124 ? 8.316 -7.354 -0.226 1.00 95.69 124 ARG A O 1
ATOM 938 N N . TYR A 1 125 ? 6.337 -6.565 0.460 1.00 96.88 125 TYR A N 1
ATOM 939 C CA . TYR A 1 125 ? 6.694 -6.378 1.862 1.00 96.88 125 TYR A CA 1
ATOM 940 C C . TYR A 1 125 ? 5.907 -7.338 2.744 1.00 96.88 125 TYR A C 1
ATOM 942 O O . TYR A 1 125 ? 4.678 -7.368 2.685 1.00 96.88 125 TYR A O 1
ATOM 950 N N . ASN A 1 126 ? 6.609 -8.098 3.579 1.00 96.44 126 ASN A N 1
ATOM 951 C CA . ASN A 1 126 ? 5.998 -8.939 4.593 1.00 96.44 126 ASN A CA 1
ATOM 952 C C . ASN A 1 126 ? 5.853 -8.155 5.902 1.00 96.44 126 ASN A C 1
ATOM 954 O O . ASN A 1 126 ? 6.847 -7.873 6.571 1.00 96.44 126 ASN A O 1
ATOM 958 N N . TYR A 1 127 ? 4.624 -7.814 6.281 1.00 96.88 127 TYR A N 1
ATOM 959 C CA . TYR A 1 127 ? 4.370 -6.928 7.422 1.00 96.88 127 TYR A CA 1
ATOM 960 C C . TYR A 1 127 ? 4.477 -7.599 8.795 1.00 96.88 127 TYR A C 1
ATOM 962 O O . TYR A 1 127 ? 4.397 -6.914 9.810 1.00 96.88 127 TYR A O 1
ATOM 970 N N . GLU A 1 128 ? 4.660 -8.917 8.853 1.00 95.75 128 GLU A N 1
ATOM 971 C CA . GLU A 1 128 ? 4.917 -9.631 10.110 1.00 95.75 128 GLU A CA 1
ATOM 972 C C . GLU A 1 128 ? 6.410 -9.727 10.410 1.00 95.75 128 GLU A C 1
ATOM 974 O O . GLU A 1 128 ? 6.829 -9.643 11.562 1.00 95.75 128 GLU A O 1
ATOM 979 N N . THR A 1 129 ? 7.221 -9.898 9.366 1.00 95.56 129 THR A N 1
ATOM 980 C CA . THR A 1 129 ? 8.672 -10.104 9.488 1.00 95.56 129 THR A CA 1
ATOM 981 C C . THR A 1 129 ? 9.484 -8.853 9.173 1.00 95.56 129 THR A C 1
ATOM 983 O O . THR A 1 129 ? 10.670 -8.795 9.487 1.00 95.56 129 THR A O 1
ATOM 986 N N . GLY A 1 130 ? 8.879 -7.865 8.511 1.00 94.38 130 GLY A N 1
ATOM 987 C CA . GLY A 1 130 ? 9.568 -6.697 7.974 1.00 94.38 130 GLY A CA 1
ATOM 988 C C . GLY A 1 130 ? 10.416 -6.984 6.730 1.00 94.38 130 GLY A C 1
ATOM 989 O O . GLY A 1 130 ? 11.126 -6.091 6.266 1.00 94.38 130 GLY A O 1
ATOM 990 N N . LYS A 1 131 ? 10.375 -8.207 6.178 1.00 94.94 131 LYS A N 1
ATOM 991 C CA .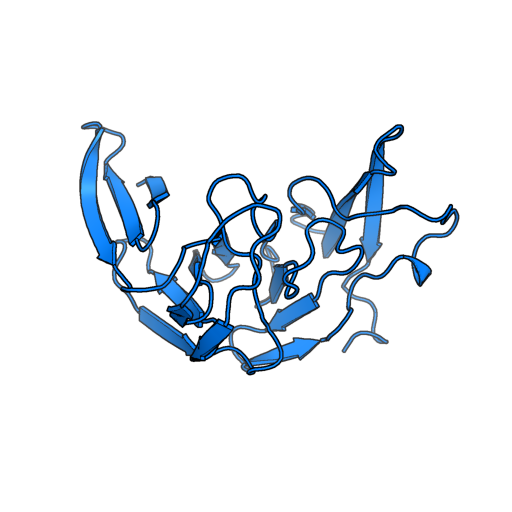 LYS A 1 131 ? 11.162 -8.577 4.994 1.00 94.94 131 LYS A CA 1
ATOM 992 C C . LYS A 1 131 ? 10.645 -7.850 3.752 1.00 94.94 131 LYS A C 1
ATOM 994 O O . LYS A 1 131 ? 9.449 -7.873 3.467 1.00 94.94 131 LYS A O 1
ATOM 999 N N . VAL A 1 132 ? 11.565 -7.275 2.982 1.00 95.00 132 VAL A N 1
ATOM 1000 C CA . VAL A 1 132 ? 11.294 -6.706 1.656 1.00 95.00 132 VAL A CA 1
ATOM 1001 C C . VAL A 1 132 ? 11.875 -7.633 0.592 1.00 95.00 132 VAL A C 1
ATOM 1003 O O . VAL A 1 132 ? 13.069 -7.932 0.613 1.00 95.00 132 VAL A O 1
ATOM 1006 N N . ASN A 1 133 ? 11.044 -8.066 -0.352 1.00 93.00 133 ASN A N 1
ATOM 1007 C CA . ASN A 1 133 ? 11.505 -8.559 -1.642 1.00 93.00 133 ASN A CA 1
ATOM 1008 C C . ASN A 1 133 ? 11.504 -7.372 -2.612 1.00 93.00 133 ASN A C 1
ATOM 1010 O O . ASN A 1 133 ? 10.445 -6.926 -3.065 1.00 93.00 133 ASN A O 1
ATOM 1014 N N . TRP A 1 134 ? 12.695 -6.829 -2.850 1.00 92.00 134 TRP A N 1
ATOM 1015 C CA . TRP A 1 134 ? 12.926 -5.714 -3.767 1.00 92.00 134 TRP A CA 1
ATOM 1016 C C . TRP A 1 134 ? 12.638 -6.132 -5.203 1.00 92.00 134 TRP A C 1
ATOM 1018 O O . TRP A 1 134 ? 12.860 -7.292 -5.546 1.00 92.00 134 TRP A O 1
ATOM 1028 N N . ASP A 1 135 ? 12.132 -5.189 -5.999 1.00 83.88 135 ASP A N 1
ATOM 1029 C CA . ASP A 1 135 ? 11.908 -5.333 -7.442 1.00 83.88 135 ASP A CA 1
ATOM 1030 C C . ASP A 1 135 ? 11.218 -6.669 -7.786 1.00 83.88 135 ASP A C 1
ATOM 1032 O O . ASP A 1 135 ? 11.603 -7.417 -8.678 1.00 83.88 135 ASP A O 1
ATOM 1036 N N . TYR A 1 136 ? 10.197 -6.999 -6.989 1.00 85.38 136 TYR A N 1
ATOM 1037 C CA . TYR A 1 136 ? 9.464 -8.261 -7.045 1.00 85.38 136 TYR A CA 1
ATOM 1038 C C . TYR A 1 136 ? 8.702 -8.415 -8.366 1.00 85.38 136 TYR A C 1
ATOM 1040 O O . TYR A 1 136 ? 8.638 -9.501 -8.945 1.00 85.38 136 TYR A O 1
ATOM 1048 N N . ILE A 1 137 ? 8.135 -7.303 -8.833 1.00 88.50 137 ILE A N 1
ATOM 1049 C CA . ILE A 1 137 ? 7.564 -7.142 -10.164 1.00 88.50 137 ILE A CA 1
ATOM 1050 C C . ILE A 1 137 ? 8.469 -6.195 -10.937 1.00 88.50 137 ILE A C 1
ATOM 1052 O O . ILE A 1 137 ? 8.671 -5.068 -10.493 1.00 88.50 137 ILE A O 1
ATOM 1056 N N . THR A 1 138 ? 8.959 -6.626 -12.096 1.00 83.88 138 THR A N 1
ATOM 1057 C CA . THR A 1 138 ? 9.747 -5.807 -13.027 1.00 83.88 138 THR A CA 1
ATOM 1058 C C . THR A 1 138 ? 9.215 -5.960 -14.449 1.00 83.88 138 THR A C 1
ATOM 1060 O O . THR A 1 138 ? 8.396 -6.839 -14.726 1.00 83.88 138 THR A O 1
ATOM 1063 N N . ALA A 1 139 ? 9.671 -5.098 -15.359 1.00 74.62 139 ALA A N 1
ATOM 1064 C CA . ALA A 1 139 ? 9.381 -5.226 -16.787 1.00 74.62 139 ALA A CA 1
ATOM 1065 C C . ALA A 1 139 ? 10.009 -6.490 -17.410 1.00 74.62 139 ALA A C 1
ATOM 1067 O O . ALA A 1 139 ? 9.442 -7.049 -18.339 1.00 74.62 139 ALA A O 1
ATOM 1068 N N . ASP A 1 140 ? 11.117 -7.000 -16.861 1.00 76.50 140 ASP A N 1
ATOM 1069 C CA . ASP A 1 140 ? 11.788 -8.210 -17.371 1.00 76.50 140 ASP A CA 1
ATOM 1070 C C . ASP A 1 140 ? 10.944 -9.486 -17.214 1.00 76.50 140 ASP A C 1
ATOM 1072 O O . ASP A 1 140 ? 11.206 -10.502 -17.855 1.00 76.50 140 ASP A O 1
ATOM 1076 N N . LEU A 1 141 ? 9.931 -9.451 -16.345 1.00 78.38 141 LEU A N 1
ATOM 1077 C CA . LEU A 1 141 ? 8.967 -10.540 -16.187 1.00 78.38 141 LEU A CA 1
ATOM 1078 C C . LEU A 1 141 ? 7.893 -10.539 -17.280 1.00 78.38 141 LEU A C 1
ATOM 1080 O O . LEU A 1 141 ? 7.114 -11.489 -17.370 1.00 78.38 141 LEU A O 1
ATOM 1084 N N . ASP A 1 142 ? 7.816 -9.479 -18.082 1.00 77.88 142 ASP A N 1
ATOM 1085 C CA . ASP A 1 142 ? 6.825 -9.351 -19.136 1.00 77.88 142 ASP A CA 1
ATOM 1086 C C . ASP A 1 142 ? 7.326 -10.039 -20.401 1.00 77.88 142 ASP A C 1
ATOM 1088 O O . ASP A 1 142 ? 8.368 -9.688 -20.951 1.00 77.88 142 ASP A O 1
ATOM 1092 N N . ALA A 1 143 ? 6.547 -10.999 -20.901 1.00 69.06 143 ALA A N 1
ATOM 1093 C CA . ALA A 1 143 ? 6.887 -11.727 -22.121 1.00 69.06 143 ALA A CA 1
ATOM 1094 C C . ALA A 1 143 ? 7.001 -10.816 -23.363 1.00 69.06 143 ALA A C 1
ATOM 1096 O O . ALA A 1 143 ? 7.745 -11.143 -24.284 1.00 69.06 143 ALA A O 1
ATOM 1097 N N . ASP A 1 144 ? 6.306 -9.672 -23.355 1.00 67.81 144 ASP A N 1
ATOM 1098 C CA . ASP A 1 144 ? 6.150 -8.769 -24.500 1.00 67.81 144 ASP A CA 1
ATOM 1099 C C . ASP A 1 144 ? 6.636 -7.333 -24.202 1.00 67.81 144 ASP A C 1
ATOM 1101 O O . ASP A 1 144 ? 6.089 -6.374 -24.750 1.00 67.81 144 ASP A O 1
ATOM 1105 N N . HIS A 1 145 ? 7.632 -7.150 -23.318 1.00 65.31 145 HIS A N 1
ATOM 1106 C CA . HIS A 1 145 ? 8.050 -5.803 -22.906 1.00 65.31 145 HIS A CA 1
ATOM 1107 C C . HIS A 1 145 ? 8.481 -4.947 -24.115 1.00 65.31 145 HIS A C 1
ATOM 1109 O O . HIS A 1 145 ? 9.372 -5.298 -24.896 1.00 65.31 145 HIS A O 1
ATOM 1115 N N . SER A 1 146 ? 7.862 -3.780 -24.271 1.00 56.75 146 SER A N 1
ATOM 1116 C CA . SER A 1 146 ? 8.238 -2.790 -25.280 1.00 56.75 146 SER A CA 1
ATOM 1117 C C . SER A 1 146 ? 8.432 -1.488 -24.527 1.00 56.75 146 SER A C 1
ATOM 1119 O O . SER A 1 146 ? 7.475 -0.952 -23.984 1.00 56.75 146 SER A O 1
ATOM 1121 N N . GLY A 1 147 ? 9.690 -1.054 -24.391 1.00 55.03 147 GLY A N 1
ATOM 1122 C CA . GLY A 1 147 ? 10.107 -0.038 -23.419 1.00 55.03 147 GLY A CA 1
ATOM 1123 C C . GLY A 1 147 ? 9.082 1.080 -23.188 1.00 55.03 147 GLY A C 1
ATOM 1124 O O . GLY A 1 147 ? 8.605 1.704 -24.133 1.00 55.03 147 GLY A O 1
ATOM 1125 N N . GLY A 1 148 ? 8.765 1.334 -21.918 1.00 62.47 148 GLY A N 1
ATOM 1126 C CA . GLY A 1 148 ? 7.713 2.271 -21.525 1.00 62.47 148 GLY A CA 1
ATOM 1127 C C . GLY A 1 148 ? 6.682 1.706 -20.553 1.00 62.47 148 GLY A C 1
ATOM 1128 O O . GLY A 1 148 ? 5.804 2.465 -20.181 1.00 62.47 148 GLY A O 1
ATOM 1129 N N . ASP A 1 149 ? 6.794 0.447 -20.119 1.00 79.75 149 ASP A N 1
ATOM 1130 C CA . ASP A 1 149 ? 5.809 -0.280 -19.298 1.00 79.75 149 ASP A CA 1
ATOM 1131 C C . ASP A 1 149 ? 5.741 0.176 -17.825 1.00 79.75 149 ASP A C 1
ATOM 1133 O O . ASP A 1 149 ? 5.995 -0.589 -16.889 1.00 79.75 149 ASP A O 1
ATOM 1137 N N . ILE A 1 150 ? 5.399 1.447 -17.603 1.00 88.44 150 ILE A N 1
ATOM 1138 C CA . ILE A 1 150 ? 5.220 1.996 -16.256 1.00 88.44 150 ILE A CA 1
ATOM 1139 C C . ILE A 1 150 ? 4.044 1.310 -15.568 1.00 88.44 150 ILE A C 1
ATOM 1141 O O . ILE A 1 150 ? 3.037 0.994 -16.207 1.00 88.44 150 ILE A O 1
ATOM 1145 N N . ILE A 1 151 ? 4.129 1.131 -14.252 1.00 90.69 151 ILE A N 1
ATOM 1146 C CA . ILE A 1 151 ? 2.985 0.655 -13.481 1.00 90.69 151 ILE A CA 1
ATOM 1147 C C . ILE A 1 151 ? 2.008 1.823 -13.311 1.00 90.69 151 ILE A C 1
ATOM 1149 O O . ILE A 1 151 ? 2.320 2.873 -12.731 1.00 90.69 151 ILE A O 1
ATOM 1153 N N . TYR A 1 152 ? 0.808 1.641 -13.856 1.00 88.56 152 TYR A N 1
ATOM 1154 C CA . TYR A 1 152 ? -0.232 2.655 -13.887 1.00 88.56 152 TYR A CA 1
ATOM 1155 C C . TYR A 1 152 ? -1.610 2.032 -13.654 1.00 88.56 152 TYR A C 1
ATOM 1157 O O . TYR A 1 152 ? -2.102 1.237 -14.454 1.00 88.56 152 TYR A O 1
ATOM 1165 N N . GLY A 1 153 ? -2.242 2.429 -12.549 1.00 87.12 153 GLY A N 1
ATOM 1166 C CA . GLY A 1 153 ? -3.470 1.823 -12.031 1.00 87.12 153 GLY A CA 1
ATOM 1167 C C . GLY A 1 153 ? -3.219 1.059 -10.732 1.00 87.12 153 GLY A C 1
ATOM 1168 O O . GLY A 1 153 ? -2.078 0.788 -10.372 1.00 87.12 153 GLY A O 1
ATOM 1169 N N . TYR A 1 154 ? -4.286 0.750 -9.996 1.00 91.44 154 TYR A N 1
ATOM 1170 C CA . TYR A 1 154 ? -4.173 -0.035 -8.768 1.00 91.44 154 TYR A CA 1
ATOM 1171 C C . TYR A 1 154 ? -3.812 -1.485 -9.083 1.00 91.44 154 TYR A C 1
ATOM 1173 O O . TYR A 1 154 ? -4.423 -2.104 -9.955 1.00 91.44 154 TYR A O 1
ATOM 1181 N N . MET A 1 155 ? -2.846 -2.025 -8.341 1.00 95.25 155 MET A N 1
ATOM 1182 C CA . MET A 1 155 ? -2.602 -3.461 -8.328 1.00 95.25 155 MET A CA 1
ATOM 1183 C C . MET A 1 155 ? -3.724 -4.183 -7.573 1.00 95.25 155 MET A C 1
ATOM 1185 O O . MET A 1 155 ? -4.404 -3.598 -6.726 1.00 95.25 155 MET A O 1
ATOM 1189 N N . GLY A 1 156 ? -3.907 -5.468 -7.857 1.00 95.12 156 GLY A N 1
ATOM 1190 C CA . GLY A 1 156 ? -4.851 -6.315 -7.133 1.00 95.12 156 GLY A CA 1
ATOM 1191 C C . GLY A 1 156 ? -4.386 -7.760 -7.095 1.00 95.12 156 GLY A C 1
ATOM 1192 O O . GLY A 1 156 ? -3.804 -8.249 -8.054 1.00 95.12 156 GLY A O 1
ATOM 1193 N N . VAL A 1 157 ? -4.646 -8.454 -5.991 1.00 93.88 157 VAL A N 1
ATOM 1194 C CA . VAL A 1 157 ? -4.344 -9.884 -5.862 1.00 93.88 157 VAL A CA 1
ATOM 1195 C C . VAL A 1 157 ? -5.633 -10.672 -6.044 1.00 93.88 157 VAL A C 1
ATOM 1197 O O . VAL A 1 157 ? -6.650 -10.358 -5.427 1.00 93.88 157 VAL A O 1
ATOM 1200 N N . HIS A 1 158 ? -5.612 -11.701 -6.885 1.00 92.88 158 HIS A N 1
ATOM 1201 C CA . HIS A 1 158 ? -6.744 -12.603 -7.027 1.00 92.88 158 HIS A CA 1
ATOM 1202 C C . HIS A 1 158 ? -6.967 -13.369 -5.709 1.00 92.88 158 HIS A C 1
ATOM 1204 O O . HIS A 1 158 ? -6.026 -13.975 -5.189 1.00 92.88 158 HIS A O 1
ATOM 1210 N N . PRO A 1 159 ? -8.201 -13.408 -5.174 1.00 89.50 159 PRO A N 1
ATOM 1211 C CA . PRO A 1 159 ? -8.460 -13.788 -3.784 1.00 89.50 159 PRO A CA 1
ATOM 1212 C C . PRO A 1 159 ? -8.130 -15.241 -3.422 1.00 89.50 159 PRO A C 1
ATOM 1214 O O . PRO A 1 159 ? -8.054 -15.563 -2.240 1.00 89.50 159 PRO A O 1
ATOM 1217 N N . THR A 1 160 ? -7.971 -16.129 -4.408 1.00 87.19 160 THR A N 1
ATOM 1218 C CA . THR A 1 160 ? -7.751 -17.568 -4.165 1.00 87.19 160 THR A CA 1
ATOM 1219 C C . THR A 1 160 ? -6.585 -18.176 -4.936 1.00 87.19 160 THR A C 1
ATOM 1221 O O . THR A 1 160 ? -6.287 -19.348 -4.733 1.00 87.19 160 THR A O 1
ATOM 1224 N N . THR A 1 161 ? -5.965 -17.437 -5.857 1.00 87.94 161 THR A N 1
ATOM 1225 C CA . THR A 1 161 ? -4.883 -17.973 -6.709 1.00 87.94 161 THR A CA 1
ATOM 1226 C C . THR A 1 161 ? -3.558 -17.270 -6.472 1.00 87.94 161 THR A C 1
ATOM 1228 O O . THR A 1 161 ? -2.564 -17.685 -7.053 1.00 87.94 161 THR A O 1
ATOM 1231 N N . GLU A 1 162 ? -3.543 -16.204 -5.661 1.00 87.50 162 GLU A N 1
ATOM 1232 C CA . GLU A 1 162 ? -2.371 -15.345 -5.462 1.00 87.50 162 GLU A CA 1
ATOM 1233 C C . GLU A 1 162 ? -1.789 -14.813 -6.788 1.00 87.50 162 GLU A C 1
ATOM 1235 O O . GLU A 1 162 ? -0.622 -14.456 -6.891 1.00 87.50 162 GLU A O 1
ATOM 1240 N N . GLN A 1 163 ? -2.610 -14.708 -7.832 1.00 92.00 163 GLN A N 1
ATOM 1241 C CA . GLN A 1 163 ? -2.205 -14.009 -9.043 1.00 92.00 163 GLN A CA 1
ATOM 1242 C C . GLN A 1 163 ? -2.265 -12.504 -8.796 1.00 92.00 163 GLN A C 1
ATOM 1244 O O . GLN A 1 163 ? -3.330 -11.976 -8.477 1.00 92.00 163 GLN A O 1
ATOM 1249 N N . LEU A 1 164 ? -1.141 -11.809 -8.953 1.00 93.56 164 LEU A N 1
ATOM 1250 C CA . LEU A 1 164 ? -1.087 -10.353 -8.877 1.00 93.56 164 LEU A CA 1
ATOM 1251 C C . LEU A 1 164 ? -1.373 -9.762 -10.254 1.00 93.56 164 LEU A C 1
ATOM 1253 O O . LEU A 1 164 ? -0.701 -10.078 -11.233 1.00 93.56 164 LEU A O 1
ATOM 1257 N N . TRP A 1 165 ? -2.373 -8.897 -10.319 1.00 94.50 165 TRP A N 1
ATOM 1258 C CA . TRP A 1 165 ? -2.762 -8.138 -11.497 1.00 94.50 165 TRP A CA 1
ATOM 1259 C C . TRP A 1 165 ? -2.190 -6.734 -11.385 1.00 94.50 165 TRP A C 1
ATOM 1261 O O . TRP A 1 165 ? -2.422 -6.034 -10.397 1.00 94.50 165 TRP A O 1
ATOM 1271 N N . VAL A 1 166 ? -1.444 -6.325 -12.402 1.00 93.62 166 VAL A N 1
ATOM 1272 C CA . VAL A 1 166 ? -0.713 -5.059 -12.419 1.00 93.62 166 VAL A CA 1
ATOM 1273 C C . VAL A 1 166 ? -1.084 -4.311 -13.689 1.00 93.62 166 VAL A C 1
ATOM 1275 O O . VAL A 1 166 ? -0.852 -4.796 -14.797 1.00 93.62 166 VAL A O 1
ATOM 1278 N N . GLY A 1 167 ? -1.681 -3.132 -13.528 1.00 91.88 167 GLY A N 1
ATOM 1279 C CA . GLY A 1 167 ? -1.928 -2.226 -14.643 1.00 91.88 167 GLY A CA 1
ATOM 1280 C C . GLY A 1 167 ? -0.615 -1.639 -15.144 1.00 91.88 167 GLY A C 1
ATOM 1281 O O . GLY A 1 167 ? 0.174 -1.121 -14.352 1.00 91.88 167 GLY A O 1
ATOM 1282 N N . LYS A 1 168 ? -0.382 -1.718 -16.451 1.00 89.31 168 LYS A N 1
ATOM 1283 C CA . LYS A 1 168 ? 0.788 -1.149 -17.117 1.00 89.31 168 LYS A CA 1
ATOM 1284 C C . LYS A 1 168 ? 0.377 -0.223 -18.246 1.00 89.31 168 LYS A C 1
ATOM 1286 O O . LYS A 1 168 ? -0.690 -0.387 -18.843 1.00 89.31 168 LYS A O 1
ATOM 1291 N N . SER A 1 169 ? 1.207 0.776 -18.519 1.00 87.88 169 SER A N 1
ATOM 1292 C CA . SER A 1 169 ? 0.941 1.766 -19.558 1.00 87.88 169 SER A CA 1
ATOM 1293 C C . SER A 1 169 ? 2.221 2.221 -20.230 1.00 87.88 169 SER A C 1
ATOM 1295 O O . SER A 1 169 ? 3.176 2.530 -19.536 1.00 87.88 169 SER A O 1
ATOM 1297 N N . THR A 1 170 ? 2.194 2.367 -21.554 1.00 86.38 170 THR A N 1
ATOM 1298 C CA . THR A 1 170 ? 3.232 3.051 -22.350 1.00 86.38 170 THR A CA 1
ATOM 1299 C C . THR A 1 170 ? 2.861 4.509 -22.642 1.00 86.38 170 THR A C 1
ATOM 1301 O O . THR A 1 170 ? 3.359 5.115 -23.591 1.00 86.38 170 THR A O 1
ATOM 1304 N N . TYR A 1 171 ? 1.910 5.067 -21.882 1.00 83.69 171 TYR A N 1
ATOM 1305 C CA . TYR A 1 171 ? 1.188 6.329 -22.124 1.00 83.69 171 TYR A CA 1
ATOM 1306 C C . TYR A 1 171 ? 0.256 6.342 -23.339 1.00 83.69 171 TYR A C 1
ATOM 1308 O O . TYR A 1 171 ? -0.673 7.146 -23.378 1.00 83.69 171 TYR A O 1
ATOM 1316 N N . THR A 1 172 ? 0.475 5.470 -24.321 1.00 87.00 172 THR A N 1
ATOM 1317 C CA . THR A 1 172 ? -0.368 5.365 -25.525 1.00 87.00 172 THR A CA 1
ATOM 1318 C C . THR A 1 172 ? -1.149 4.058 -25.588 1.00 87.00 172 THR A C 1
ATOM 1320 O O . THR A 1 172 ? -2.165 3.982 -26.278 1.00 87.00 172 THR A O 1
ATOM 1323 N N . GLN A 1 173 ? -0.710 3.045 -24.842 1.00 86.81 173 GLN A N 1
ATOM 1324 C CA . GLN A 1 173 ? -1.378 1.758 -24.696 1.00 86.81 173 GLN A CA 1
ATOM 1325 C C . GLN A 1 173 ? -1.440 1.379 -23.219 1.00 86.81 173 GLN A C 1
ATOM 1327 O O . GLN A 1 173 ? -0.624 1.837 -22.418 1.00 86.81 173 GLN A O 1
ATOM 1332 N N . SER A 1 174 ? -2.419 0.556 -22.852 1.00 88.00 174 SER A N 1
ATOM 1333 C CA . SER A 1 174 ? -2.559 0.040 -21.491 1.00 88.00 174 SER A CA 1
ATOM 1334 C C . SER A 1 174 ? -2.886 -1.443 -21.516 1.00 88.00 174 SER A C 1
ATOM 1336 O O . SER A 1 174 ? -3.654 -1.902 -22.362 1.00 88.00 174 SER A O 1
ATOM 1338 N N . ALA A 1 175 ? -2.311 -2.172 -20.568 1.00 88.38 175 ALA A N 1
ATOM 1339 C CA . ALA A 1 175 ? -2.491 -3.605 -20.407 1.00 88.38 175 ALA A CA 1
ATOM 1340 C C . ALA A 1 175 ? -2.599 -3.961 -18.921 1.00 88.38 175 ALA A C 1
ATOM 1342 O O . ALA A 1 175 ? -2.202 -3.188 -18.048 1.00 88.38 175 ALA A O 1
ATOM 1343 N N . VAL A 1 176 ? -3.137 -5.143 -18.632 1.00 91.12 176 VAL A N 1
ATOM 1344 C CA . VAL A 1 176 ? -3.079 -5.745 -17.296 1.00 91.12 176 VAL A CA 1
ATOM 1345 C C . VAL A 1 176 ? -2.205 -6.980 -17.394 1.00 91.12 176 VAL A C 1
ATOM 1347 O O . VAL A 1 176 ? -2.527 -7.911 -18.130 1.00 91.12 176 VAL A O 1
ATOM 1350 N N . HIS A 1 177 ? -1.101 -6.972 -16.659 1.00 90.69 177 HIS A N 1
ATOM 1351 C CA . HIS A 1 177 ? -0.173 -8.091 -16.581 1.00 90.69 177 HIS A CA 1
ATOM 1352 C C . HIS A 1 177 ? -0.512 -8.934 -15.356 1.00 90.69 177 HIS A C 1
ATOM 1354 O O . HIS A 1 177 ? -0.912 -8.403 -14.317 1.00 90.69 177 HIS A O 1
ATOM 1360 N N . VAL A 1 178 ? -0.378 -10.251 -15.491 1.00 91.06 178 VAL A N 1
ATOM 1361 C CA . VAL A 1 178 ? -0.722 -11.217 -14.445 1.00 91.06 178 VAL A CA 1
ATOM 1362 C C . VAL A 1 178 ? 0.533 -11.976 -14.046 1.00 91.06 178 VAL A C 1
ATOM 1364 O O . VAL A 1 178 ? 1.142 -12.641 -14.879 1.00 91.06 178 VAL A O 1
ATOM 1367 N N . TYR A 1 179 ? 0.890 -11.905 -12.767 1.00 89.44 179 TYR A N 1
ATOM 1368 C CA . TYR A 1 179 ? 2.063 -12.569 -12.205 1.00 89.44 179 TYR A CA 1
ATOM 1369 C C . TYR A 1 179 ? 1.648 -13.627 -11.192 1.00 89.44 179 TYR A C 1
ATOM 1371 O O . TYR A 1 179 ? 0.762 -13.392 -10.371 1.00 89.44 179 TYR A O 1
ATOM 1379 N N . ASP A 1 180 ? 2.321 -14.774 -11.214 1.00 85.75 180 ASP A N 1
ATOM 1380 C CA . ASP A 1 180 ? 2.243 -15.754 -10.133 1.00 85.75 180 ASP A CA 1
ATOM 1381 C C . ASP A 1 180 ? 3.190 -15.338 -9.001 1.00 85.75 180 ASP A C 1
ATOM 1383 O O . ASP A 1 180 ? 4.413 -15.352 -9.166 1.00 85.75 180 ASP A O 1
ATOM 1387 N N . VAL A 1 181 ? 2.630 -14.950 -7.852 1.00 81.06 181 VAL A N 1
ATOM 1388 C CA . VAL A 1 181 ? 3.421 -14.491 -6.697 1.00 81.06 181 VAL A CA 1
ATOM 1389 C C . VAL A 1 181 ? 3.724 -15.602 -5.682 1.00 81.06 181 VAL A C 1
ATOM 1391 O O . VAL A 1 181 ? 4.341 -15.361 -4.639 1.00 81.06 181 VAL A O 1
ATOM 1394 N N . SER A 1 182 ? 3.319 -16.839 -5.988 1.00 73.88 182 SER A N 1
ATOM 1395 C CA . SER A 1 182 ? 3.737 -18.037 -5.250 1.00 73.88 182 SER A CA 1
ATOM 1396 C C . SER A 1 182 ? 5.122 -18.542 -5.676 1.00 73.88 182 SER A C 1
ATOM 1398 O O . SER A 1 182 ? 5.675 -19.450 -5.052 1.00 73.88 182 SER A O 1
ATOM 1400 N N . ARG A 1 183 ? 5.704 -17.932 -6.719 1.00 68.56 183 ARG A N 1
ATOM 1401 C CA . ARG A 1 183 ? 7.004 -18.288 -7.297 1.00 68.56 183 ARG A CA 1
ATOM 1402 C C . ARG A 1 183 ? 8.125 -18.321 -6.246 1.00 68.56 183 ARG A C 1
ATOM 1404 O O . ARG A 1 183 ? 8.294 -17.406 -5.436 1.00 68.56 183 ARG A O 1
ATOM 1411 N N . SER A 1 184 ? 8.895 -19.408 -6.259 1.00 58.97 184 SER A N 1
ATOM 1412 C CA . SER A 1 184 ? 9.917 -19.714 -5.249 1.00 58.97 184 SER A CA 1
ATOM 1413 C C . SER A 1 184 ? 11.195 -18.888 -5.383 1.00 58.97 184 SER A C 1
ATOM 1415 O O . SER A 1 184 ? 11.917 -18.707 -4.410 1.00 58.97 184 SER A O 1
ATOM 1417 N N . ASP A 1 185 ? 11.489 -18.403 -6.585 1.00 63.34 185 ASP A N 1
ATOM 1418 C CA . ASP A 1 185 ? 12.619 -17.515 -6.887 1.00 63.34 185 ASP A CA 1
ATOM 1419 C C . ASP A 1 185 ? 12.429 -16.099 -6.328 1.00 63.34 185 ASP A C 1
ATOM 1421 O O . ASP A 1 185 ? 13.353 -15.292 -6.348 1.00 63.34 185 ASP A O 1
ATOM 1425 N N . ALA A 1 186 ? 11.242 -15.810 -5.800 1.00 54.16 186 ALA A N 1
ATOM 1426 C CA . ALA A 1 186 ? 10.920 -14.537 -5.196 1.00 54.16 186 ALA A CA 1
ATOM 1427 C C . ALA A 1 186 ? 10.768 -14.623 -3.664 1.00 54.16 186 ALA A C 1
ATOM 1429 O O . ALA A 1 186 ? 10.210 -13.710 -3.054 1.00 54.16 186 ALA A O 1
ATOM 1430 N N . LEU A 1 187 ? 11.238 -15.717 -3.038 1.00 48.22 187 LEU A N 1
ATOM 1431 C CA . LEU A 1 187 ? 11.245 -15.928 -1.582 1.00 48.22 187 LEU A CA 1
ATOM 1432 C C . LEU A 1 187 ? 12.353 -15.153 -0.873 1.00 48.22 187 LEU A C 1
ATOM 1434 O O . LEU A 1 187 ? 13.557 -15.440 -1.015 1.00 48.22 187 LEU A O 1
#

Sequence (187 aa):
KVFAGRGNSVIVLDPATDAVIKTVTYENRQVKDLAKGYDGKIYAIFTGEFTGNSGMTGAASFTKPAMIVALDANGEVVSETNLPEQIELRTGTASPTVQMCASFTQPHLYFIGKQDFSAYEAMRYNYETGKVNWDYITADLDADHSGGDIIYGYMGVHPTTEQLWVGKSTYTQSAVHVYDVSRSDAL

Organism: NCBI:txid408170

pLDDT: mean 89.61, std 11.21, range [48.22, 98.69]

Foldseek 3Di:
DDWDWDFQWIFDADPVVRDGPDIDGDPQKGFQDWEQELVRWIKIKIFARWDWDQDLPIDTDHPGAIWIWTAHPVRDTPDIGGAPRQQGDAGHDPQHGQLWYYANHAQWIKGNRDNHSQAQFIWIARPVVRDIQGRLDHLVPDPDRDPQFGFDHHWYADHPQRWIWTWTDSVVDIDIDTDRSVDPVSD

InterPro domains:
  IPR011047 Quinoprotein alcohol dehydrogenase-like superfamily [SSF50998] (3-182)
  IPR015943 WD40/YVTN repeat-like-containing domain superfamily [G3DSA:2.130.10.10] (1-186)
  IPR031815 Protein of unknown function DUF5074 [PF16819] (2-182)

Secondary structure (DSSP, 8-state):
-EEEEETTEEEEEETTTTEEEEEEE-TT--EEEEEE-TTSPEEEEEPPPEES--STT---EESS--EEEEE-TTS-EEEEEEPPTT---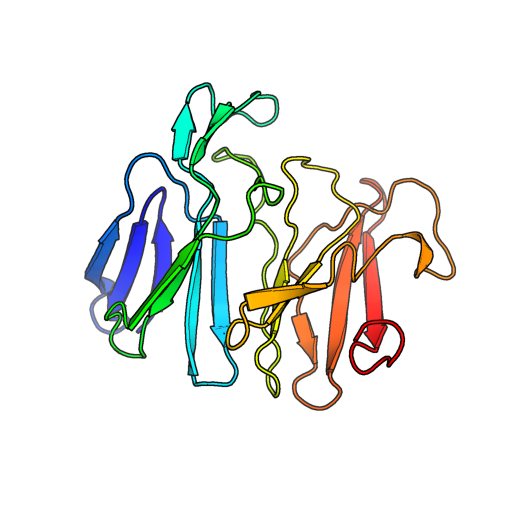--SSSS-----EE-SSSSEEEE--SS-TT---EEEEETTT--EEEEEE-GGG-TT--S--EE-S--EE-TTT-EEEEEEE-SS-EEEEEEETT-GGG-